Protein AF-X1MI97-F1 (afdb_monomer)

pLDDT: mean 80.71, std 14.27, range [40.75, 97.0]

Solvent-accessible surface area (backbone atoms only — not comparable to full-atom values): 11484 Å² total; per-residue (Å²): 110,74,68,58,52,53,52,52,51,53,59,54,56,63,73,68,67,77,79,70,77,91,66,86,65,95,51,68,73,80,70,59,83,71,57,73,69,33,51,75,58,72,65,66,34,47,51,60,33,79,54,48,67,14,65,81,57,16,22,9,19,45,26,67,40,86,57,70,36,76,48,75,48,76,49,75,48,94,73,62,27,34,40,36,38,40,26,37,30,43,49,39,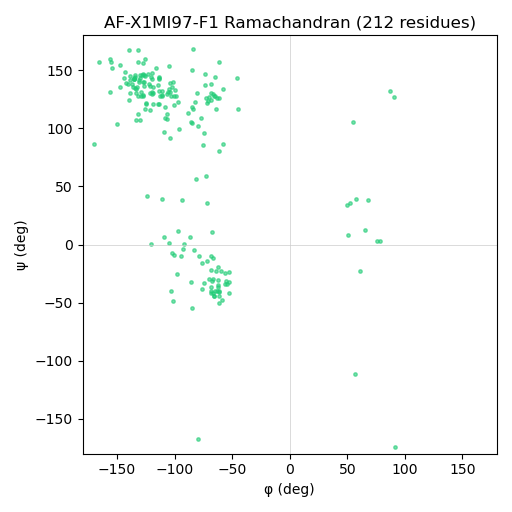78,49,67,40,98,82,62,29,49,39,15,15,42,33,43,35,38,37,41,40,35,53,30,75,40,71,50,81,72,78,65,104,78,55,80,65,49,77,38,48,44,31,42,36,39,35,42,35,45,29,40,15,34,39,71,48,78,47,67,59,96,87,38,69,23,46,35,22,31,16,34,30,45,32,45,36,40,39,30,38,61,78,61,41,41,36,42,34,38,27,36,31,44,16,35,30,36,41,38,92,93,48,55,49,41,49,63,51,70,72,48,70,77,48,76,50,71,52,75,73,79,131

Organism: NCBI:txid412755

Mean predicted aligned error: 10.37 Å

Structure (mmCIF, N/CA/C/O backbone):
data_AF-X1MI97-F1
#
_entry.id   AF-X1MI97-F1
#
loop_
_atom_site.group_PDB
_atom_site.id
_atom_site.type_symbol
_atom_site.label_atom_id
_atom_site.label_alt_id
_atom_site.label_comp_id
_atom_site.label_asym_id
_atom_site.label_entity_id
_atom_site.label_seq_id
_atom_site.pdbx_PDB_ins_code
_atom_site.Cartn_x
_atom_site.Cartn_y
_atom_site.Cartn_z
_atom_site.occupancy
_atom_site.B_iso_or_equiv
_atom_site.auth_seq_id
_atom_site.auth_comp_id
_atom_site.auth_asym_id
_atom_site.auth_atom_id
_atom_site.pdbx_PDB_model_num
ATOM 1 N N . MET A 1 1 ? -31.437 -23.216 8.146 1.00 51.06 1 MET A N 1
ATOM 2 C CA . MET A 1 1 ? -31.575 -21.792 7.753 1.00 51.06 1 MET A CA 1
ATOM 3 C C . MET A 1 1 ? -30.236 -21.081 7.526 1.00 51.06 1 MET A C 1
ATOM 5 O O . MET A 1 1 ? -30.054 -20.552 6.441 1.00 51.06 1 MET A O 1
ATOM 9 N N . ARG A 1 2 ? -29.255 -21.137 8.446 1.00 53.44 2 ARG A N 1
ATOM 10 C CA . ARG A 1 2 ? -27.916 -20.522 8.248 1.00 53.44 2 ARG A CA 1
ATOM 11 C C . ARG A 1 2 ? -27.190 -20.922 6.947 1.00 53.44 2 ARG A C 1
ATOM 13 O O . ARG A 1 2 ? -26.632 -20.060 6.288 1.00 53.44 2 ARG A O 1
ATOM 20 N N . ARG A 1 3 ? -27.238 -22.203 6.550 1.00 57.12 3 ARG A N 1
ATOM 21 C CA . ARG A 1 3 ? -26.567 -22.696 5.326 1.00 57.12 3 ARG A CA 1
ATOM 22 C C . ARG A 1 3 ? -27.200 -22.171 4.031 1.00 57.12 3 ARG A C 1
ATOM 24 O O . ARG A 1 3 ? -26.478 -21.835 3.107 1.00 57.12 3 ARG A O 1
ATOM 31 N N . ILE A 1 4 ? -28.527 -22.036 3.997 1.00 73.38 4 ILE A N 1
ATOM 32 C CA . ILE A 1 4 ? -29.257 -21.506 2.832 1.00 73.38 4 ILE A CA 1
ATOM 33 C C . ILE A 1 4 ? -28.949 -20.016 2.656 1.00 73.38 4 ILE A C 1
ATOM 35 O O . ILE A 1 4 ? -28.698 -19.576 1.543 1.00 73.38 4 ILE A O 1
ATOM 39 N N . PHE A 1 5 ? -28.865 -19.259 3.755 1.00 73.06 5 PHE A N 1
ATOM 40 C CA . PHE A 1 5 ? -28.504 -17.840 3.706 1.00 73.06 5 PHE A CA 1
ATOM 41 C C . PHE A 1 5 ? -27.078 -17.619 3.171 1.00 73.06 5 PHE A C 1
ATOM 43 O O . PHE A 1 5 ? -26.869 -16.727 2.359 1.00 73.06 5 PHE A O 1
ATOM 50 N N . CYS A 1 6 ? -26.111 -18.466 3.550 1.00 69.50 6 CYS A N 1
ATOM 51 C CA . CYS A 1 6 ? -24.751 -18.420 2.996 1.00 69.50 6 CYS A CA 1
ATOM 52 C C . CYS A 1 6 ? -24.710 -18.754 1.496 1.00 69.50 6 CYS A C 1
ATOM 54 O O . CYS A 1 6 ? -23.988 -18.096 0.757 1.00 69.50 6 CYS A O 1
ATOM 56 N N . VAL A 1 7 ? -25.493 -19.740 1.042 1.00 74.00 7 VAL A N 1
ATOM 57 C CA . VAL A 1 7 ? -25.559 -20.124 -0.380 1.00 74.00 7 VAL A CA 1
ATOM 58 C C . VAL A 1 7 ? -26.224 -19.030 -1.216 1.00 74.00 7 VAL A C 1
ATOM 60 O O . VAL A 1 7 ? -25.723 -18.687 -2.280 1.00 74.00 7 VAL A O 1
ATOM 63 N N . VAL A 1 8 ? -27.304 -18.425 -0.718 1.00 76.44 8 VAL A N 1
ATOM 64 C CA . VAL A 1 8 ? -27.970 -17.302 -1.395 1.00 76.44 8 VAL A CA 1
ATOM 65 C C . VAL A 1 8 ? -27.065 -16.066 -1.424 1.00 76.44 8 VAL A C 1
ATOM 67 O O . VAL A 1 8 ? -26.953 -15.430 -2.466 1.00 76.44 8 VAL A O 1
ATOM 70 N N . PHE A 1 9 ? -26.356 -15.760 -0.333 1.00 76.69 9 PHE A N 1
ATOM 71 C CA . PHE A 1 9 ? -25.386 -14.660 -0.293 1.00 76.69 9 PHE A CA 1
ATOM 72 C C . PHE A 1 9 ? -24.240 -14.866 -1.297 1.00 76.69 9 PHE A C 1
ATOM 74 O O . PHE A 1 9 ? -23.929 -13.952 -2.055 1.00 76.69 9 PHE A O 1
ATOM 81 N N . LEU A 1 10 ? -23.686 -16.082 -1.373 1.00 75.88 10 LEU A N 1
ATOM 82 C CA . LEU A 1 10 ? -22.652 -16.450 -2.346 1.00 75.88 10 LEU A CA 1
ATOM 83 C C . LEU A 1 10 ? -23.149 -16.317 -3.799 1.00 75.88 10 LEU A C 1
ATOM 85 O O . LEU A 1 10 ? -22.430 -15.819 -4.660 1.00 75.88 10 LEU A O 1
ATOM 89 N N . LEU A 1 11 ? -24.391 -16.722 -4.081 1.00 70.25 11 LEU A N 1
ATOM 90 C CA . LEU A 1 11 ? -24.981 -16.623 -5.423 1.00 70.25 11 LEU A CA 1
ATOM 91 C C . LEU A 1 11 ? -25.278 -15.173 -5.840 1.00 70.25 11 LEU A C 1
ATOM 93 O O . LEU A 1 11 ? -25.206 -14.851 -7.027 1.00 70.25 11 LEU A O 1
ATOM 97 N N . VAL A 1 12 ? -25.574 -14.289 -4.884 1.00 73.62 12 VAL A N 1
ATOM 98 C CA . VAL A 1 12 ? -25.790 -12.856 -5.140 1.00 73.62 12 VAL A CA 1
ATOM 99 C C . VAL A 1 12 ? -24.463 -12.124 -5.379 1.00 73.62 12 VAL A C 1
ATOM 101 O O . VAL A 1 12 ? -24.398 -11.291 -6.281 1.00 73.62 12 VAL A O 1
ATOM 104 N N . THR A 1 13 ? -23.380 -12.458 -4.665 1.00 64.62 13 THR A N 1
ATOM 105 C CA . THR A 1 13 ? -22.067 -11.817 -4.887 1.00 64.62 13 THR A CA 1
ATOM 106 C C . THR A 1 13 ? -21.459 -12.163 -6.247 1.00 64.62 13 THR A C 1
ATOM 108 O O . THR A 1 13 ? -20.816 -11.311 -6.854 1.00 64.62 13 THR A O 1
ATOM 111 N N . VAL A 1 14 ? -21.720 -13.363 -6.782 1.00 60.66 14 VAL A N 1
ATOM 112 C CA . VAL A 1 14 ? -21.268 -13.760 -8.132 1.00 60.66 14 VAL A CA 1
ATOM 113 C C . VAL A 1 14 ? -21.884 -12.874 -9.229 1.00 60.66 14 VAL A C 1
ATOM 115 O O . VAL A 1 14 ? -21.234 -12.604 -10.235 1.00 60.66 14 VAL A O 1
ATOM 118 N N . ARG A 1 15 ? -23.104 -12.350 -9.033 1.00 52.62 15 ARG A N 1
ATOM 119 C CA . ARG A 1 15 ? -23.788 -11.466 -10.002 1.00 52.62 15 ARG A CA 1
ATOM 120 C C . ARG A 1 15 ? -23.253 -10.029 -10.023 1.00 52.62 15 ARG A C 1
ATOM 122 O O . ARG A 1 15 ? -23.534 -9.308 -10.974 1.00 52.62 15 ARG A O 1
ATOM 129 N N . LEU A 1 16 ? -22.501 -9.612 -9.002 1.00 52.38 16 LEU A N 1
ATOM 130 C CA . LEU A 1 16 ? -21.909 -8.270 -8.907 1.00 52.38 16 LEU A CA 1
ATOM 131 C C . LEU A 1 16 ? -20.488 -8.196 -9.484 1.00 52.38 16 LEU A C 1
ATOM 133 O O . LEU A 1 16 ? -19.884 -7.126 -9.480 1.00 52.38 16 LEU A O 1
ATOM 137 N N . CYS A 1 17 ? -19.956 -9.304 -10.006 1.00 49.75 17 CYS A N 1
ATOM 138 C CA . CYS A 1 17 ? -18.664 -9.320 -10.677 1.00 49.75 17 CYS A CA 1
ATOM 139 C C . CYS A 1 17 ? -18.800 -8.686 -12.073 1.00 49.75 17 CYS A C 1
ATOM 141 O O . CYS A 1 17 ? -19.060 -9.359 -13.068 1.00 49.75 17 CYS A O 1
ATOM 143 N N . TRP A 1 18 ? -18.693 -7.360 -12.139 1.00 47.88 18 TRP A N 1
ATOM 144 C CA . TRP A 1 18 ? -18.583 -6.631 -13.399 1.00 47.88 18 TRP A CA 1
ATOM 145 C C . TRP A 1 18 ? -17.142 -6.725 -13.901 1.00 47.88 18 TRP A C 1
ATOM 147 O O . TRP A 1 18 ? -16.260 -6.014 -13.425 1.00 47.88 18 TRP A O 1
ATOM 157 N N . ALA A 1 19 ? -16.903 -7.593 -14.881 1.00 47.31 19 ALA A N 1
ATOM 158 C CA . ALA A 1 19 ? -15.705 -7.508 -15.702 1.00 47.31 19 ALA A CA 1
ATOM 159 C C . ALA A 1 19 ? -15.914 -6.375 -16.717 1.00 47.31 19 ALA A C 1
ATOM 161 O O . ALA A 1 19 ? -16.750 -6.481 -17.615 1.00 47.31 19 ALA A O 1
ATOM 162 N N . GLY A 1 20 ? -15.203 -5.259 -16.550 1.00 53.38 20 GLY A N 1
ATOM 163 C CA . GLY A 1 20 ? -15.155 -4.224 -17.582 1.00 53.38 20 GLY A CA 1
ATOM 164 C C . GLY A 1 20 ? -14.559 -4.778 -18.881 1.00 53.38 20 GLY A C 1
ATOM 165 O O . GLY A 1 20 ? -13.814 -5.758 -18.860 1.00 53.38 20 GLY A O 1
ATOM 166 N N . SER A 1 21 ? -14.870 -4.135 -20.013 1.00 51.81 21 SER A N 1
ATOM 167 C CA . SER A 1 21 ? -14.167 -4.367 -21.286 1.00 51.81 21 SER A CA 1
ATOM 168 C C . SER A 1 21 ? -12.654 -4.375 -21.042 1.00 51.81 21 SER A C 1
ATOM 170 O O . SER A 1 21 ? -12.188 -3.586 -20.216 1.00 51.81 21 SER A O 1
ATOM 172 N N . ILE A 1 22 ? -11.905 -5.232 -21.751 1.00 46.53 22 ILE A N 1
ATOM 173 C CA . ILE A 1 22 ? -10.436 -5.292 -21.714 1.00 46.53 22 ILE A CA 1
ATOM 174 C C . ILE A 1 22 ? -9.901 -3.913 -22.110 1.00 46.53 22 ILE A C 1
ATOM 176 O O . ILE A 1 22 ? -9.649 -3.617 -23.272 1.00 46.53 22 ILE A O 1
ATOM 180 N N . GLY A 1 23 ? -9.773 -3.027 -21.129 1.00 47.56 23 GLY A N 1
ATOM 181 C CA . GLY A 1 23 ? -9.034 -1.799 -21.291 1.00 47.56 23 GLY A CA 1
ATOM 182 C C . GLY A 1 23 ? -7.583 -2.200 -21.477 1.00 47.56 23 GLY A C 1
ATOM 183 O O . GLY A 1 23 ? -7.043 -2.980 -20.682 1.00 47.56 23 GLY A O 1
ATOM 184 N N . THR A 1 24 ? -6.947 -1.665 -22.513 1.00 49.22 24 THR A N 1
ATOM 185 C CA . THR A 1 24 ? -5.491 -1.598 -22.613 1.00 49.22 24 THR A CA 1
ATOM 186 C C . THR A 1 24 ? -4.997 -0.745 -21.443 1.00 49.22 24 THR A C 1
ATOM 188 O O . THR A 1 24 ? -4.808 0.466 -21.570 1.00 49.22 24 THR A O 1
ATOM 191 N N . SER A 1 25 ? -4.897 -1.334 -20.246 1.00 55.50 25 SER A N 1
ATOM 192 C CA . SER A 1 25 ? -4.365 -0.637 -19.080 1.00 55.50 25 SER A CA 1
ATOM 193 C C . SER A 1 25 ? -2.916 -0.314 -19.395 1.00 55.50 25 SER A C 1
ATOM 195 O O . SER A 1 25 ? -2.124 -1.229 -19.605 1.00 55.50 25 SER A O 1
ATOM 197 N N . GLY A 1 26 ? -2.586 0.974 -19.467 1.00 56.56 26 GLY A N 1
ATOM 198 C CA . GLY A 1 26 ? -1.273 1.469 -19.885 1.00 56.56 26 GLY A CA 1
ATOM 199 C C . GLY A 1 26 ? -0.144 1.239 -18.876 1.00 56.56 26 GLY A C 1
ATOM 200 O O . GLY A 1 26 ? 0.688 2.123 -18.736 1.00 56.56 26 GLY A O 1
ATOM 201 N N . GLY A 1 27 ? -0.157 0.115 -18.160 1.00 68.25 27 GLY A N 1
ATOM 202 C CA . GLY A 1 27 ? 0.841 -0.278 -17.168 1.00 68.25 27 GLY A CA 1
ATOM 203 C C . GLY A 1 27 ? 0.619 -1.730 -16.731 1.00 68.25 27 GLY A C 1
ATOM 204 O O . GLY A 1 27 ? -0.108 -1.949 -15.757 1.00 68.25 27 GLY A O 1
ATOM 205 N N . PRO A 1 28 ? 1.184 -2.721 -17.447 1.00 72.44 28 PRO A N 1
ATOM 206 C CA . PRO A 1 28 ? 1.122 -4.139 -17.081 1.00 72.44 28 PRO A CA 1
ATOM 207 C C . PRO A 1 28 ? 1.638 -4.406 -15.663 1.00 72.44 28 PRO A C 1
ATOM 209 O O . PRO A 1 28 ? 1.044 -5.212 -14.948 1.00 72.44 28 PRO A O 1
ATOM 212 N N . ILE A 1 29 ? 2.645 -3.647 -15.210 1.00 78.69 29 ILE A N 1
ATOM 213 C CA . ILE A 1 29 ? 3.181 -3.699 -13.842 1.00 78.69 29 ILE A CA 1
ATOM 214 C C . ILE A 1 29 ? 2.109 -3.553 -12.750 1.00 78.69 29 ILE A C 1
ATOM 216 O O . ILE A 1 29 ? 2.217 -4.172 -11.696 1.00 78.69 29 ILE A O 1
ATOM 220 N N . LEU A 1 30 ? 1.033 -2.793 -12.990 1.00 77.38 30 LEU A N 1
ATOM 221 C CA . LEU A 1 30 ? -0.044 -2.602 -12.008 1.00 77.38 30 LEU A CA 1
ATOM 222 C C . LEU A 1 30 ? -0.921 -3.842 -11.810 1.00 77.38 30 LEU A C 1
ATOM 224 O O . LEU A 1 30 ? -1.718 -3.874 -10.873 1.00 77.38 30 LEU A O 1
ATOM 228 N N . ARG A 1 31 ? -0.819 -4.827 -12.708 1.00 79.31 31 ARG A N 1
ATOM 229 C CA . ARG A 1 31 ? -1.503 -6.119 -12.595 1.00 79.31 31 ARG A CA 1
ATOM 230 C C . ARG A 1 31 ? -0.630 -7.181 -11.940 1.00 79.31 31 ARG A C 1
ATOM 232 O O . ARG A 1 31 ? -1.142 -8.252 -11.642 1.00 79.31 31 ARG A O 1
ATOM 239 N N . GLN A 1 32 ? 0.659 -6.909 -11.735 1.00 82.88 32 GLN A N 1
ATOM 240 C CA . GLN A 1 32 ? 1.546 -7.870 -11.104 1.00 82.88 32 GLN A CA 1
ATOM 241 C C . GLN A 1 32 ? 1.199 -7.973 -9.613 1.00 82.88 32 GLN A C 1
ATOM 243 O O . GLN A 1 32 ? 1.241 -6.959 -8.909 1.00 82.88 32 GLN A O 1
ATOM 248 N N . PRO A 1 33 ? 0.852 -9.166 -9.105 1.00 82.56 33 PRO A N 1
ATOM 249 C CA . PRO A 1 33 ? 0.441 -9.299 -7.722 1.00 82.56 33 PRO A CA 1
ATOM 250 C C . PRO A 1 33 ? 1.634 -9.179 -6.774 1.00 82.56 33 PRO A C 1
ATOM 252 O O . PRO A 1 33 ? 2.762 -9.587 -7.072 1.00 82.56 33 PRO A O 1
ATOM 255 N N . ILE A 1 34 ? 1.366 -8.611 -5.598 1.00 86.94 34 ILE A N 1
ATOM 256 C CA . ILE A 1 34 ? 2.389 -8.260 -4.614 1.00 86.94 34 ILE A CA 1
ATOM 257 C C . ILE A 1 34 ? 2.156 -9.006 -3.308 1.00 86.94 34 ILE A C 1
ATOM 259 O O . ILE A 1 34 ? 1.070 -8.944 -2.732 1.00 86.94 34 ILE A O 1
ATOM 263 N N . GLY A 1 35 ? 3.222 -9.638 -2.820 1.00 85.88 35 GLY A N 1
ATOM 264 C CA . GLY A 1 35 ? 3.257 -10.357 -1.556 1.00 85.88 35 GLY A CA 1
ATOM 265 C C . GLY A 1 35 ? 2.895 -11.833 -1.714 1.00 85.88 35 GLY A C 1
ATOM 266 O O . GLY A 1 35 ? 1.853 -12.197 -2.257 1.00 85.88 35 GLY A O 1
ATOM 267 N N . ALA A 1 36 ? 3.771 -12.712 -1.220 1.00 85.75 36 ALA A N 1
ATOM 268 C CA . ALA A 1 36 ? 3.605 -14.159 -1.359 1.00 85.75 36 ALA A CA 1
ATOM 269 C C . ALA A 1 36 ? 2.329 -14.676 -0.670 1.00 85.75 36 ALA A C 1
ATOM 271 O O . ALA A 1 36 ? 1.653 -15.557 -1.199 1.00 85.75 36 ALA A O 1
ATOM 272 N N . ARG A 1 37 ? 1.965 -14.100 0.486 1.00 88.69 37 ARG A N 1
ATOM 273 C CA . ARG A 1 37 ? 0.742 -14.460 1.221 1.00 88.69 37 ARG A CA 1
ATOM 274 C C . ARG A 1 37 ? -0.505 -14.088 0.420 1.00 88.69 37 ARG A C 1
ATOM 276 O O . ARG A 1 37 ? -1.429 -14.882 0.309 1.00 88.69 37 ARG A O 1
ATOM 283 N N . GLN A 1 38 ? -0.507 -12.896 -0.157 1.00 89.19 38 GLN A N 1
ATOM 284 C CA . GLN A 1 38 ? -1.602 -12.345 -0.945 1.00 89.19 38 GLN A CA 1
ATOM 285 C C . GLN A 1 38 ? -1.802 -13.143 -2.231 1.00 89.19 38 GLN A C 1
ATOM 287 O O . GLN A 1 38 ? -2.927 -13.536 -2.535 1.00 89.19 38 GLN A O 1
ATOM 292 N N . ILE A 1 39 ? -0.706 -13.470 -2.919 1.00 87.88 39 ILE A N 1
ATOM 293 C CA . ILE A 1 39 ? -0.708 -14.363 -4.082 1.00 87.88 39 ILE A CA 1
ATOM 294 C C . ILE A 1 39 ? -1.264 -15.744 -3.697 1.00 87.88 39 ILE A C 1
ATOM 296 O O . ILE A 1 39 ? -2.166 -16.250 -4.359 1.00 87.88 39 ILE A O 1
ATOM 300 N N . GLY A 1 40 ? -0.802 -16.334 -2.587 1.00 87.00 40 GLY A N 1
ATOM 301 C CA . GLY A 1 40 ? -1.283 -17.635 -2.101 1.00 87.00 40 GLY A CA 1
ATOM 302 C C . GLY A 1 40 ? -2.763 -17.656 -1.696 1.00 87.00 40 GLY A C 1
ATOM 303 O O . GLY A 1 40 ? -3.393 -18.710 -1.714 1.00 87.00 40 GLY A O 1
ATOM 304 N N . MET A 1 41 ? -3.339 -16.496 -1.375 1.00 88.19 41 MET A N 1
ATOM 305 C CA . MET A 1 41 ? -4.768 -16.320 -1.098 1.00 88.19 41 MET A CA 1
ATOM 306 C C . MET A 1 41 ? -5.606 -16.066 -2.362 1.00 88.19 41 MET A C 1
ATOM 308 O O . MET A 1 41 ? -6.795 -15.767 -2.251 1.00 88.19 41 MET A O 1
ATOM 312 N N . GLY A 1 42 ? -5.008 -16.153 -3.554 1.00 86.25 42 GLY A N 1
ATOM 313 C CA . GLY A 1 42 ? -5.680 -15.829 -4.811 1.00 86.25 42 GLY A CA 1
ATOM 314 C C . GLY A 1 42 ? -5.999 -14.340 -4.928 1.00 86.25 42 GLY A C 1
ATOM 315 O O . GLY A 1 42 ? -7.086 -13.987 -5.374 1.00 86.25 42 GLY A O 1
ATOM 316 N N . GLU A 1 43 ? -5.091 -13.477 -4.455 1.00 84.69 43 GLU A N 1
ATOM 317 C CA . GLU A 1 43 ? -5.192 -12.010 -4.545 1.00 84.69 43 GLU A CA 1
ATOM 318 C C . GLU A 1 43 ? -6.361 -11.404 -3.734 1.00 84.69 43 GLU A C 1
ATOM 320 O O . GLU A 1 43 ? -6.675 -10.216 -3.819 1.00 84.69 43 GLU A O 1
ATOM 325 N N . ALA A 1 44 ? -6.984 -12.200 -2.860 1.00 83.75 44 ALA A N 1
ATOM 326 C CA . ALA A 1 44 ? -8.122 -11.811 -2.030 1.00 83.75 44 ALA A CA 1
ATOM 327 C C . ALA A 1 44 ? -7.711 -11.043 -0.752 1.00 83.75 44 ALA A C 1
ATOM 329 O O . ALA A 1 44 ? -8.054 -11.440 0.363 1.00 83.75 44 ALA A O 1
ATOM 330 N N . PHE A 1 45 ? -6.977 -9.932 -0.891 1.00 87.50 45 PHE A N 1
ATOM 331 C CA . PHE A 1 45 ? -6.438 -9.177 0.256 1.00 87.50 45 PHE A CA 1
ATOM 332 C C . PHE A 1 45 ? -7.211 -7.896 0.614 1.00 87.50 45 PHE A C 1
ATOM 334 O O . PHE A 1 45 ? -6.987 -7.308 1.668 1.00 87.50 45 PHE A O 1
ATOM 341 N N . VAL A 1 46 ? -8.195 -7.487 -0.198 1.00 87.06 46 VAL A N 1
ATOM 342 C CA . VAL A 1 46 ? -8.978 -6.249 0.020 1.00 87.06 46 VAL A CA 1
ATOM 343 C C . VAL A 1 46 ? -9.661 -6.210 1.397 1.00 87.06 46 VAL A C 1
ATOM 345 O O . VAL A 1 46 ? -9.783 -5.143 2.001 1.00 87.06 46 VAL A O 1
ATOM 348 N N . ALA A 1 47 ? -10.092 -7.370 1.903 1.00 84.56 47 ALA A N 1
ATOM 349 C CA . ALA A 1 47 ? -10.761 -7.518 3.196 1.00 84.56 47 ALA A CA 1
ATOM 350 C C . ALA A 1 47 ? -9.862 -8.115 4.298 1.00 84.56 47 ALA A C 1
ATOM 352 O O . ALA A 1 47 ? -10.334 -8.306 5.416 1.00 84.56 47 ALA A O 1
ATOM 353 N N . VAL A 1 48 ? -8.593 -8.422 4.019 1.00 83.44 48 VAL A N 1
ATOM 354 C CA . VAL A 1 48 ? -7.654 -9.036 4.983 1.00 83.44 48 VAL A CA 1
ATOM 355 C C . VAL A 1 48 ? -6.406 -8.160 5.119 1.00 83.44 48 VAL A C 1
ATOM 357 O O . VAL A 1 48 ? -5.289 -8.644 5.154 1.00 83.44 48 VAL A O 1
ATOM 360 N N . ALA A 1 49 ? -6.636 -6.850 5.165 1.00 83.06 49 ALA A N 1
ATOM 361 C CA . ALA A 1 49 ? -5.664 -5.765 5.168 1.00 83.06 49 ALA A CA 1
ATOM 362 C C . ALA A 1 49 ? -4.891 -5.633 6.503 1.00 83.06 49 ALA A C 1
ATOM 364 O O . ALA A 1 49 ? -4.986 -4.615 7.185 1.00 83.06 49 ALA A O 1
ATOM 365 N N . ASP A 1 50 ? -4.185 -6.692 6.906 1.00 88.62 50 ASP A N 1
ATOM 366 C CA . ASP A 1 50 ? -3.550 -6.866 8.222 1.00 88.62 50 ASP A CA 1
ATOM 367 C C . ASP A 1 50 ? -2.012 -6.802 8.207 1.00 88.62 50 ASP A C 1
ATOM 369 O O . ASP A 1 50 ? -1.401 -7.045 9.244 1.00 88.62 50 ASP A O 1
ATOM 373 N N . ASP A 1 51 ? -1.397 -6.463 7.069 1.00 92.81 51 ASP A N 1
ATOM 374 C CA . ASP A 1 51 ? 0.044 -6.223 6.944 1.00 92.81 51 ASP A CA 1
ATOM 375 C C . ASP A 1 51 ? 0.352 -5.015 6.038 1.00 92.81 51 ASP A C 1
ATOM 377 O O . ASP A 1 51 ? -0.510 -4.508 5.312 1.00 92.81 51 ASP A O 1
ATOM 381 N N . VAL A 1 52 ? 1.603 -4.547 6.059 1.00 94.12 52 VAL A N 1
ATOM 382 C CA . VAL A 1 52 ? 2.076 -3.400 5.259 1.00 94.12 52 VAL A CA 1
ATOM 383 C C . VAL A 1 52 ? 1.857 -3.521 3.742 1.00 94.12 52 VAL A C 1
ATOM 385 O O . VAL A 1 52 ? 1.717 -2.496 3.068 1.00 94.12 52 VAL A O 1
ATOM 388 N N . ASN A 1 53 ? 1.743 -4.731 3.176 1.00 93.62 53 ASN A N 1
ATOM 389 C CA . ASN A 1 53 ? 1.446 -4.891 1.746 1.00 93.62 53 ASN A CA 1
ATOM 390 C C . ASN A 1 53 ? 0.040 -4.392 1.398 1.00 93.62 53 ASN A C 1
ATOM 392 O O . ASN A 1 53 ? -0.263 -4.181 0.223 1.00 93.62 53 ASN A O 1
ATOM 396 N N . THR A 1 54 ? -0.803 -4.113 2.397 1.00 93.19 54 THR A N 1
ATOM 397 C CA . THR A 1 54 ? -2.084 -3.430 2.214 1.00 93.19 54 THR A CA 1
ATOM 398 C C . THR A 1 54 ? -1.962 -2.112 1.453 1.00 93.19 54 THR A C 1
ATOM 400 O O . THR A 1 54 ? -2.924 -1.724 0.797 1.00 93.19 54 THR A O 1
ATOM 403 N N . ILE A 1 55 ? -0.795 -1.454 1.444 1.00 94.25 55 ILE A N 1
ATOM 404 C CA . ILE A 1 55 ? -0.569 -0.267 0.609 1.00 94.25 55 ILE A CA 1
ATOM 405 C C . ILE A 1 55 ? -0.851 -0.530 -0.879 1.00 94.25 55 ILE A C 1
ATOM 407 O O . ILE A 1 55 ? -1.316 0.364 -1.574 1.00 94.25 55 ILE A O 1
ATOM 411 N N . TYR A 1 56 ? -0.633 -1.752 -1.372 1.00 91.62 56 TYR A N 1
ATOM 412 C CA . TYR A 1 56 ? -0.891 -2.127 -2.765 1.00 91.62 56 TYR A CA 1
ATOM 413 C C . TYR A 1 56 ? -2.339 -2.552 -3.012 1.00 91.62 56 TYR A C 1
ATOM 415 O O . TYR A 1 56 ? -2.876 -2.329 -4.095 1.00 91.62 56 TYR A O 1
ATOM 423 N N . TRP A 1 57 ? -2.965 -3.163 -2.005 1.00 91.50 57 TRP A N 1
ATOM 424 C CA . TRP A 1 57 ? -4.256 -3.836 -2.128 1.00 91.50 57 TRP A CA 1
ATOM 425 C C . TRP A 1 57 ? -5.427 -2.999 -1.600 1.00 91.50 57 TRP A C 1
ATOM 427 O O . TRP A 1 57 ? -6.445 -2.855 -2.271 1.00 91.50 57 TRP A O 1
ATOM 437 N N . ASN A 1 58 ? -5.318 -2.436 -0.401 1.00 94.25 58 ASN A N 1
ATOM 438 C CA . ASN A 1 58 ? -6.331 -1.566 0.186 1.00 94.25 58 ASN A CA 1
ATOM 439 C C . ASN A 1 58 ? -5.666 -0.537 1.119 1.00 94.25 58 ASN A C 1
ATOM 441 O O . ASN A 1 58 ? -5.329 -0.879 2.257 1.00 94.25 58 ASN A O 1
ATOM 445 N N . PRO A 1 59 ? -5.510 0.735 0.708 1.00 94.44 59 PRO A N 1
ATOM 446 C CA . PRO A 1 59 ? -4.837 1.731 1.540 1.00 94.44 59 PRO A CA 1
ATOM 447 C C . PRO A 1 59 ? -5.501 1.955 2.900 1.00 94.44 59 PRO A C 1
ATOM 449 O O . PRO A 1 59 ? -4.822 2.365 3.835 1.00 94.44 59 PRO A O 1
ATOM 452 N N . ALA A 1 60 ? -6.796 1.648 3.057 1.00 94.12 60 ALA A N 1
ATOM 453 C CA . ALA A 1 60 ? -7.485 1.768 4.343 1.00 94.12 60 ALA A CA 1
ATOM 454 C C . ALA A 1 60 ? -6.917 0.853 5.441 1.00 94.12 60 ALA A C 1
ATOM 456 O O . ALA A 1 60 ? -7.136 1.111 6.622 1.00 94.12 60 ALA A O 1
ATOM 457 N N . GLY A 1 61 ? -6.183 -0.197 5.064 1.00 92.75 61 GLY A N 1
ATOM 458 C CA . GLY A 1 61 ? -5.501 -1.078 6.007 1.00 92.75 61 GLY A CA 1
ATOM 459 C C . GLY A 1 61 ? -4.333 -0.436 6.746 1.00 92.75 61 GLY A C 1
ATOM 460 O O . GLY A 1 61 ? -3.978 -0.901 7.821 1.00 92.75 61 GLY A O 1
ATOM 461 N N . LEU A 1 62 ? -3.732 0.643 6.232 1.00 94.12 62 LEU A N 1
ATOM 462 C CA . LEU A 1 62 ? -2.520 1.206 6.844 1.00 94.12 62 LEU A CA 1
ATOM 463 C C . LEU A 1 62 ? -2.769 1.674 8.288 1.00 94.12 62 LEU A C 1
ATOM 465 O O . LEU A 1 62 ? -1.955 1.425 9.171 1.00 94.12 62 LEU A O 1
ATOM 469 N N . SER A 1 63 ? -3.926 2.292 8.554 1.00 93.38 63 SER A N 1
ATOM 470 C CA . SER A 1 63 ? -4.317 2.724 9.909 1.00 93.38 63 SER A CA 1
ATOM 471 C C . SER A 1 63 ? -4.845 1.586 10.796 1.00 93.38 63 SER A C 1
ATOM 473 O O . SER A 1 63 ? -5.014 1.763 12.011 1.00 93.38 63 SER A O 1
ATOM 475 N N . PHE A 1 64 ? -5.082 0.404 10.216 1.00 92.56 64 PHE A N 1
ATOM 476 C CA . PHE A 1 64 ? -5.394 -0.804 10.971 1.00 92.56 64 PHE A CA 1
ATOM 477 C C . PHE A 1 64 ? -4.144 -1.370 11.663 1.00 92.56 64 PHE A C 1
ATOM 479 O O . PHE A 1 64 ? -4.252 -1.854 12.794 1.00 92.56 64 PHE A O 1
ATOM 486 N N . LEU A 1 65 ? -2.969 -1.211 11.048 1.00 92.81 65 LEU A N 1
ATOM 487 C CA . LEU A 1 65 ? -1.675 -1.597 11.611 1.00 92.81 65 LEU A CA 1
ATOM 488 C C . LEU A 1 65 ? -1.316 -0.711 12.810 1.00 92.81 65 LEU A C 1
ATOM 490 O O . LEU A 1 65 ? -1.393 0.516 12.752 1.00 92.81 65 LEU A O 1
ATOM 494 N N . VAL A 1 66 ? -0.923 -1.340 13.919 1.00 91.19 66 VAL A N 1
ATOM 495 C CA . VAL A 1 66 ? -0.622 -0.649 15.189 1.00 91.19 66 VAL A CA 1
ATOM 496 C C . VAL A 1 66 ? 0.877 -0.456 15.440 1.00 91.19 66 VAL A C 1
ATOM 498 O O . VAL A 1 66 ? 1.277 0.260 16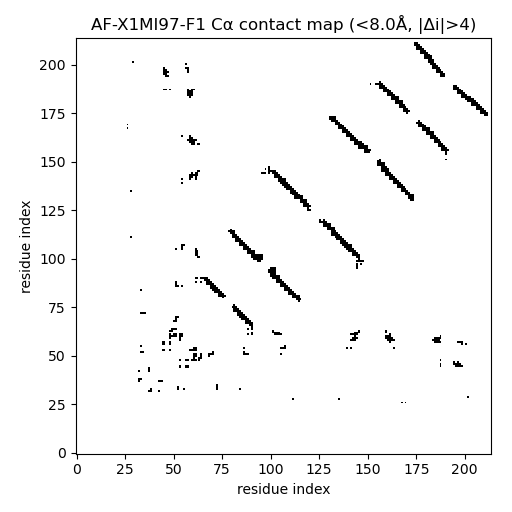.357 1.00 91.19 66 VAL A O 1
ATOM 501 N N . ALA A 1 67 ? 1.734 -1.063 14.631 1.00 93.19 67 ALA A N 1
ATOM 502 C CA . ALA A 1 67 ? 3.177 -0.903 14.732 1.00 93.19 67 ALA A CA 1
ATOM 503 C C . ALA A 1 67 ? 3.765 -0.508 13.371 1.00 93.19 67 ALA A C 1
ATOM 505 O O . ALA A 1 67 ? 3.145 -0.770 12.335 1.00 93.19 67 ALA A O 1
ATOM 506 N N . PRO A 1 68 ? 4.938 0.147 13.355 1.00 95.25 68 PRO A N 1
ATOM 507 C CA . PRO A 1 68 ? 5.703 0.292 12.131 1.00 95.25 68 PRO A CA 1
ATOM 508 C C . PRO A 1 68 ? 6.030 -1.080 11.544 1.00 95.25 68 PRO A C 1
ATOM 510 O O . PRO A 1 68 ? 6.488 -1.971 12.258 1.00 95.25 68 PRO A O 1
ATOM 513 N N . GLU A 1 69 ? 5.819 -1.231 10.244 1.00 96.31 69 GLU A N 1
ATOM 514 C CA . GLU A 1 69 ? 6.045 -2.485 9.528 1.00 96.31 69 GLU A CA 1
ATOM 515 C C . GLU A 1 69 ? 6.796 -2.219 8.228 1.00 96.31 69 GLU A C 1
ATOM 517 O O . GLU A 1 69 ? 6.569 -1.208 7.563 1.00 96.31 69 GLU A O 1
ATOM 522 N N . VAL A 1 70 ? 7.686 -3.139 7.861 1.00 96.12 70 VAL A N 1
ATOM 523 C CA . VAL A 1 70 ? 8.416 -3.139 6.589 1.00 96.12 70 VAL A CA 1
ATOM 524 C C . VAL A 1 70 ? 8.215 -4.496 5.930 1.00 96.12 70 VAL A C 1
ATOM 526 O O . VAL A 1 70 ? 8.274 -5.527 6.598 1.00 96.12 70 VAL A O 1
ATOM 529 N N . SER A 1 71 ? 8.022 -4.509 4.616 1.00 94.81 71 SER A N 1
ATOM 530 C CA . SER A 1 71 ? 8.026 -5.728 3.814 1.00 94.81 71 SER A CA 1
ATOM 531 C C . SER A 1 71 ? 8.832 -5.511 2.545 1.00 94.81 71 SER A C 1
ATOM 533 O O . SER A 1 71 ? 8.803 -4.436 1.949 1.00 94.81 71 SER A O 1
ATOM 535 N N . ALA A 1 72 ? 9.559 -6.541 2.133 1.00 94.38 72 ALA A N 1
ATOM 536 C CA . ALA A 1 72 ? 10.249 -6.573 0.861 1.00 94.38 72 ALA A CA 1
ATOM 537 C C . ALA A 1 72 ? 10.012 -7.929 0.200 1.00 94.38 72 ALA A C 1
ATOM 539 O O . ALA A 1 72 ? 9.975 -8.962 0.868 1.00 94.38 72 ALA A O 1
ATOM 540 N N . MET A 1 73 ? 9.866 -7.919 -1.117 1.00 92.75 73 MET A N 1
ATOM 541 C CA . MET A 1 73 ? 9.729 -9.115 -1.931 1.00 92.75 73 MET A CA 1
ATOM 542 C C . MET A 1 73 ? 10.624 -8.971 -3.152 1.00 92.75 73 MET A C 1
ATOM 544 O O . MET A 1 73 ? 10.741 -7.891 -3.725 1.00 92.75 73 MET A O 1
ATOM 548 N N . TYR A 1 74 ? 11.232 -10.073 -3.562 1.00 91.88 74 TYR A N 1
ATOM 549 C CA . TYR A 1 74 ? 11.960 -10.173 -4.814 1.00 91.88 74 TYR A CA 1
ATOM 550 C C . TYR A 1 74 ? 11.603 -11.497 -5.463 1.00 91.88 74 TYR A C 1
ATOM 552 O O . TYR A 1 74 ? 11.508 -12.520 -4.783 1.00 91.88 74 TYR A O 1
ATOM 560 N N . SER A 1 75 ? 11.399 -11.479 -6.770 1.00 88.56 75 SER A N 1
ATOM 561 C CA . SER A 1 75 ? 11.087 -12.674 -7.527 1.00 88.56 75 SER A CA 1
ATOM 562 C C . SER A 1 75 ? 11.674 -12.575 -8.928 1.00 88.56 75 SER A C 1
ATOM 564 O O . SER A 1 75 ? 11.622 -11.536 -9.592 1.00 88.56 75 SER A O 1
ATOM 566 N N . LYS A 1 76 ? 12.275 -13.684 -9.352 1.00 88.19 76 LYS A N 1
ATOM 567 C CA . LYS A 1 76 ? 12.861 -13.864 -10.673 1.00 88.19 76 LYS A CA 1
ATOM 568 C C . LYS A 1 76 ? 12.050 -14.926 -11.406 1.00 88.19 76 LYS A C 1
ATOM 570 O O . LYS A 1 76 ? 11.928 -16.053 -10.930 1.00 88.19 76 LYS A O 1
ATOM 575 N N . SER A 1 77 ? 11.495 -14.548 -12.548 1.00 82.88 77 SER A N 1
ATOM 576 C CA . SER A 1 77 ? 10.741 -15.439 -13.425 1.00 82.88 77 SER A CA 1
ATOM 577 C C . SER A 1 77 ? 11.672 -16.220 -14.352 1.00 82.88 77 SER A C 1
ATOM 579 O O . SER A 1 77 ? 12.858 -15.921 -14.474 1.00 82.88 77 SER A O 1
ATOM 581 N N . ILE A 1 78 ? 11.111 -17.227 -15.022 1.00 74.62 78 ILE A N 1
ATOM 582 C CA . ILE A 1 78 ? 11.841 -18.136 -15.920 1.00 74.62 78 ILE A CA 1
ATOM 583 C C . ILE A 1 78 ? 12.362 -17.405 -17.172 1.00 74.62 78 ILE A C 1
ATOM 585 O O . ILE A 1 78 ? 13.406 -17.767 -17.698 1.00 74.62 78 ILE A O 1
ATOM 589 N N . VAL A 1 79 ? 11.667 -16.357 -17.624 1.00 77.94 79 VAL A N 1
ATOM 590 C CA . VAL A 1 79 ? 11.994 -15.579 -18.837 1.00 77.94 79 VAL A CA 1
ATOM 591 C C . VAL A 1 79 ? 12.864 -14.358 -18.492 1.00 77.94 79 VAL A C 1
ATOM 593 O O . VAL A 1 79 ? 12.619 -13.262 -18.970 1.00 77.94 79 VAL A O 1
ATOM 596 N N . ASP A 1 80 ? 13.799 -14.514 -17.548 1.00 78.12 80 ASP A N 1
ATOM 597 C CA . ASP A 1 80 ? 14.680 -13.458 -17.003 1.00 78.12 80 ASP A CA 1
ATOM 598 C C . ASP A 1 80 ? 14.002 -12.156 -16.520 1.00 78.12 80 ASP A C 1
ATOM 600 O O . ASP A 1 80 ? 14.671 -11.218 -16.086 1.00 78.12 80 ASP A O 1
ATOM 604 N N . THR A 1 81 ? 12.671 -12.121 -16.461 1.00 83.62 81 THR A N 1
ATOM 605 C CA . THR A 1 81 ? 11.915 -11.026 -15.866 1.00 83.62 81 THR A CA 1
ATOM 606 C C . THR A 1 81 ? 12.130 -11.019 -14.360 1.00 83.62 81 THR A C 1
ATOM 608 O O . THR A 1 81 ? 11.864 -12.007 -13.667 1.00 83.62 81 THR A O 1
ATOM 611 N N . THR A 1 82 ? 12.579 -9.892 -13.827 1.00 89.69 82 THR A N 1
ATOM 612 C CA . THR A 1 82 ? 12.753 -9.702 -12.385 1.00 89.69 82 THR A CA 1
ATOM 613 C C . THR A 1 82 ? 11.781 -8.650 -11.896 1.00 89.69 82 THR A C 1
ATOM 615 O O . THR A 1 82 ? 11.588 -7.621 -12.537 1.00 89.69 82 THR A O 1
ATOM 618 N N . TYR A 1 83 ? 11.152 -8.903 -10.755 1.00 89.88 83 TYR A N 1
ATOM 619 C CA . TYR A 1 83 ? 10.290 -7.923 -10.117 1.00 89.88 83 TYR A CA 1
ATOM 620 C C . TYR A 1 83 ? 10.514 -7.921 -8.613 1.00 89.88 83 TYR A C 1
ATOM 622 O O . TYR A 1 83 ? 10.797 -8.952 -7.995 1.00 89.88 83 TYR A O 1
ATOM 630 N N . GLY A 1 84 ? 10.406 -6.744 -8.015 1.00 92.44 84 GLY A N 1
ATOM 631 C CA . GLY A 1 84 ? 10.581 -6.585 -6.587 1.00 92.44 84 GLY A CA 1
ATOM 632 C C . GLY A 1 84 ? 9.713 -5.478 -6.032 1.00 92.44 84 GLY A C 1
ATOM 633 O O . GLY A 1 84 ? 9.314 -4.547 -6.732 1.00 92.44 84 GLY A O 1
ATOM 634 N N . THR A 1 85 ? 9.402 -5.613 -4.752 1.00 94.69 85 THR A N 1
ATOM 635 C CA . THR A 1 85 ? 8.545 -4.688 -4.025 1.00 94.69 85 THR A CA 1
ATOM 636 C C . THR A 1 85 ? 9.165 -4.357 -2.688 1.00 94.69 85 THR A C 1
ATOM 638 O O . THR A 1 85 ? 9.754 -5.213 -2.034 1.00 94.69 85 THR A O 1
ATOM 641 N N . PHE A 1 86 ? 8.969 -3.127 -2.250 1.00 96.19 86 PHE A N 1
ATOM 642 C CA . PHE A 1 86 ? 9.312 -2.660 -0.921 1.00 96.19 86 PHE A CA 1
ATOM 643 C C . PHE A 1 86 ? 8.138 -1.859 -0.377 1.00 96.19 86 PHE A C 1
ATOM 645 O O . PHE A 1 86 ? 7.565 -1.042 -1.092 1.00 96.19 86 PHE A O 1
ATOM 652 N N . ALA A 1 87 ? 7.752 -2.092 0.867 1.00 96.12 87 ALA A N 1
ATOM 653 C CA . ALA A 1 87 ? 6.673 -1.373 1.516 1.00 96.12 87 ALA A CA 1
ATOM 654 C C . ALA A 1 87 ? 7.047 -1.044 2.954 1.00 96.12 87 ALA A C 1
ATOM 656 O O . ALA A 1 87 ? 7.659 -1.850 3.651 1.00 96.12 87 ALA A O 1
ATOM 657 N N . PHE A 1 88 ? 6.653 0.141 3.392 1.00 97.00 88 PHE A N 1
ATOM 658 C CA . PHE A 1 88 ? 6.847 0.628 4.745 1.00 97.00 88 PHE A CA 1
ATOM 659 C C . PHE A 1 88 ? 5.569 1.302 5.226 1.00 97.00 88 PHE A C 1
ATOM 661 O O . PHE A 1 88 ? 4.980 2.098 4.500 1.00 97.00 88 PHE A O 1
ATOM 668 N N . ASN A 1 89 ? 5.159 1.007 6.453 1.00 96.81 89 ASN A N 1
ATOM 669 C CA . ASN A 1 89 ? 4.048 1.656 7.129 1.00 96.81 89 ASN A CA 1
ATOM 670 C C . ASN A 1 89 ? 4.529 2.267 8.440 1.00 96.81 89 ASN A C 1
ATOM 672 O O . ASN A 1 89 ? 5.257 1.630 9.202 1.00 96.81 89 ASN A O 1
ATOM 676 N N . TYR A 1 90 ? 4.052 3.471 8.726 1.00 96.06 90 TYR A N 1
ATOM 677 C CA . TYR A 1 90 ? 4.284 4.148 9.987 1.00 96.06 90 TYR A CA 1
ATOM 678 C C . TYR A 1 90 ? 2.955 4.651 10.568 1.00 96.06 90 TYR A C 1
ATOM 680 O O . TYR A 1 90 ? 2.389 5.625 10.055 1.00 96.06 90 TYR A O 1
ATOM 688 N N . PRO A 1 91 ? 2.445 4.013 11.639 1.00 93.69 91 PRO A N 1
ATOM 689 C CA . PRO A 1 91 ? 1.273 4.489 12.356 1.00 93.69 91 PRO A CA 1
ATOM 690 C C . PRO A 1 91 ? 1.568 5.822 13.034 1.00 93.69 91 PRO A C 1
ATOM 692 O O . PRO A 1 91 ? 2.532 5.977 13.788 1.00 93.69 91 PRO A O 1
ATOM 695 N N . ILE A 1 92 ? 0.704 6.788 12.782 1.00 89.31 92 ILE A N 1
ATOM 696 C CA . ILE A 1 92 ? 0.695 8.077 13.444 1.00 89.31 92 ILE A CA 1
ATOM 697 C C . ILE A 1 92 ? -0.404 7.990 14.518 1.00 89.31 92 ILE A C 1
ATOM 699 O O . ILE A 1 92 ? -1.497 7.476 14.303 1.00 89.31 92 ILE A O 1
ATOM 703 N N . TYR A 1 93 ? -0.082 8.422 15.736 1.00 84.00 93 TYR A N 1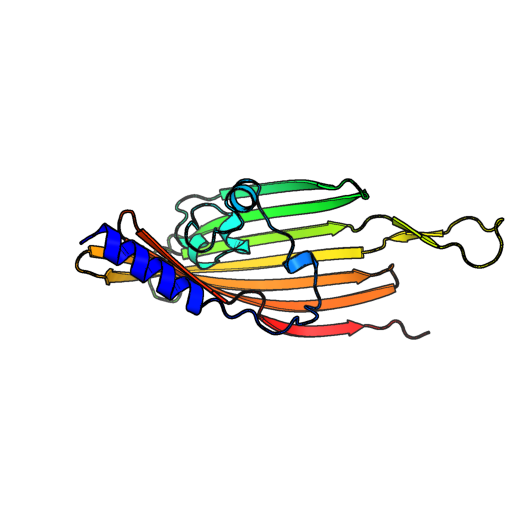
ATOM 704 C CA . TYR A 1 93 ? -1.017 8.407 16.870 1.00 84.00 93 TYR A CA 1
ATOM 705 C C . TYR A 1 93 ? -1.424 9.821 17.279 1.00 84.00 93 TYR A C 1
ATOM 707 O O . TYR A 1 93 ? -1.487 10.169 18.459 1.00 84.00 93 TYR A O 1
ATOM 715 N N . LYS A 1 94 ? -1.620 10.683 16.281 1.00 79.25 94 LYS A N 1
ATOM 716 C CA . LYS A 1 94 ? -1.958 12.098 16.451 1.00 79.25 94 LYS A CA 1
ATOM 717 C C . LYS A 1 94 ? -3.199 12.403 15.627 1.00 79.25 94 LYS A C 1
ATOM 719 O O . LYS A 1 94 ? -3.384 11.788 14.584 1.00 79.25 94 LYS A O 1
ATOM 724 N N . GLY A 1 95 ? -4.032 13.329 16.116 1.00 73.56 95 GLY A N 1
ATOM 725 C CA . GLY A 1 95 ? -5.305 13.684 15.481 1.00 73.56 95 GLY A CA 1
ATOM 726 C C . GLY A 1 95 ? -5.140 13.856 13.972 1.00 73.56 95 GLY A C 1
ATOM 727 O O . GLY A 1 95 ? -4.343 14.687 13.538 1.00 73.56 95 GLY A O 1
ATOM 728 N N . GLY A 1 96 ? -5.811 12.997 13.208 1.00 77.06 96 GLY A N 1
ATOM 729 C CA . GLY A 1 96 ? -5.789 13.025 11.755 1.00 77.06 96 GLY A CA 1
ATOM 730 C C . GLY A 1 96 ? -6.707 14.091 11.177 1.00 77.06 96 GLY A C 1
ATOM 731 O O . GLY A 1 96 ? -7.191 14.978 11.883 1.00 77.06 96 GLY A O 1
ATOM 732 N N . ILE A 1 97 ? -6.936 14.000 9.873 1.00 80.50 97 ILE A N 1
ATOM 733 C CA . ILE A 1 97 ? -7.763 14.936 9.107 1.00 80.50 97 ILE A CA 1
ATOM 734 C C . ILE A 1 97 ? -9.208 14.914 9.623 1.00 80.50 97 ILE A C 1
ATOM 736 O O . ILE A 1 97 ? -9.860 15.954 9.680 1.00 80.50 97 ILE A O 1
ATOM 740 N N . PHE A 1 98 ? -9.688 13.748 10.061 1.00 80.31 98 PHE A N 1
ATOM 741 C CA . PHE A 1 98 ? -11.025 13.556 10.627 1.00 80.31 98 PHE A CA 1
ATOM 742 C C . PHE A 1 98 ? -11.038 13.574 12.164 1.00 80.31 98 PHE A C 1
ATOM 744 O O . PHE A 1 98 ? -12.044 13.240 12.790 1.00 80.31 98 PHE A O 1
ATOM 751 N N . GLY A 1 99 ? -9.932 13.995 12.788 1.00 74.44 99 GLY A N 1
ATOM 752 C CA . GLY A 1 99 ? -9.817 14.180 14.234 1.00 74.44 99 GLY A CA 1
ATOM 753 C C . GLY A 1 99 ? -9.621 12.889 15.031 1.00 74.44 99 GLY A C 1
ATOM 754 O O . GLY A 1 99 ? -9.537 12.943 16.261 1.00 74.44 99 GLY A O 1
ATOM 755 N N . GLN A 1 100 ? -9.505 11.736 14.368 1.00 81.62 100 GLN A N 1
ATOM 756 C CA . GLN A 1 100 ? -9.282 10.463 15.043 1.00 81.62 100 GLN A CA 1
ATOM 757 C C . GLN A 1 100 ? -7.794 10.237 15.307 1.00 81.62 100 GLN A C 1
ATOM 759 O O . GLN A 1 100 ? -6.920 10.716 14.589 1.00 81.62 100 GLN A O 1
ATOM 764 N N . ARG A 1 101 ? -7.482 9.507 16.383 1.00 82.81 101 ARG A N 1
ATOM 765 C CA . ARG A 1 101 ? -6.090 9.280 16.818 1.00 82.81 101 ARG A CA 1
ATOM 766 C C . ARG A 1 101 ? -5.390 8.136 16.092 1.00 82.81 101 ARG A C 1
ATOM 768 O O . ARG A 1 101 ? -4.226 7.893 16.376 1.00 82.81 101 ARG A O 1
ATOM 775 N N . ARG A 1 102 ? -6.090 7.402 15.227 1.00 88.75 102 ARG A N 1
ATOM 776 C CA . ARG A 1 102 ? -5.529 6.273 14.481 1.00 88.75 102 ARG A CA 1
ATOM 777 C C . ARG A 1 102 ? -5.399 6.652 13.018 1.00 88.75 102 ARG A C 1
ATOM 779 O O . ARG A 1 102 ? -6.364 6.547 12.264 1.00 88.75 102 ARG A O 1
ATOM 786 N N . ASN A 1 103 ? -4.208 7.077 12.634 1.00 93.56 103 ASN A N 1
ATOM 787 C CA . ASN A 1 103 ? -3.836 7.325 11.252 1.00 93.56 103 ASN A CA 1
ATOM 788 C C . ASN A 1 103 ? -2.498 6.658 10.936 1.00 93.56 103 ASN A C 1
ATOM 790 O O . ASN A 1 103 ? -1.809 6.154 11.816 1.00 93.56 103 ASN A O 1
ATOM 794 N N . ALA A 1 104 ? -2.150 6.580 9.662 1.00 94.88 104 ALA A N 1
ATOM 795 C CA . ALA A 1 104 ? -0.890 6.007 9.227 1.00 94.88 104 ALA A CA 1
ATOM 796 C C . ALA A 1 104 ? -0.480 6.579 7.878 1.00 94.88 104 ALA A C 1
ATOM 798 O O . ALA A 1 104 ? -1.325 6.959 7.062 1.00 94.88 104 ALA A O 1
ATOM 799 N N . ILE A 1 105 ? 0.828 6.609 7.655 1.00 95.75 105 ILE A N 1
ATOM 800 C CA . ILE A 1 105 ? 1.420 6.877 6.349 1.00 95.75 105 ILE A CA 1
ATOM 801 C C . ILE A 1 105 ? 2.125 5.624 5.852 1.00 95.75 105 ILE A C 1
ATOM 803 O O . ILE A 1 105 ? 2.735 4.888 6.628 1.00 95.75 105 ILE A O 1
ATOM 807 N N . GLY A 1 106 ? 2.048 5.404 4.548 1.00 96.12 106 GLY A N 1
ATOM 808 C CA . GLY A 1 106 ? 2.684 4.291 3.870 1.00 96.12 106 GLY A CA 1
ATOM 809 C C . GLY A 1 106 ? 3.570 4.772 2.730 1.00 96.12 106 GLY A C 1
ATOM 810 O O . GLY A 1 106 ? 3.238 5.735 2.039 1.00 96.12 106 GLY A O 1
ATOM 811 N N . LEU A 1 107 ? 4.676 4.074 2.514 1.00 97.00 107 LEU A N 1
ATOM 812 C CA . LEU A 1 107 ? 5.527 4.204 1.339 1.00 97.00 107 LEU A CA 1
ATOM 813 C C . LEU A 1 107 ? 5.603 2.850 0.643 1.00 97.00 107 LEU A C 1
ATOM 815 O O . LEU A 1 107 ? 5.767 1.821 1.295 1.00 97.00 107 LEU A O 1
ATOM 819 N N . GLY A 1 108 ? 5.492 2.855 -0.677 1.00 95.94 108 GLY A N 1
ATOM 820 C CA . GLY A 1 108 ? 5.590 1.667 -1.510 1.00 95.94 108 GLY A CA 1
ATOM 821 C C . GLY A 1 108 ? 6.472 1.936 -2.715 1.00 95.94 108 GLY A C 1
ATOM 822 O O . GLY A 1 108 ? 6.455 3.025 -3.288 1.00 95.94 108 GLY A O 1
ATOM 823 N N . PHE A 1 109 ? 7.246 0.936 -3.098 1.00 95.38 109 PHE A N 1
ATOM 824 C CA . PHE A 1 109 ? 8.067 0.958 -4.292 1.00 95.38 109 PHE A CA 1
ATOM 825 C C . PHE A 1 109 ? 7.989 -0.397 -4.979 1.00 95.38 109 PHE A C 1
ATOM 827 O O . PHE A 1 109 ? 8.187 -1.432 -4.343 1.00 95.38 109 PHE A O 1
ATOM 834 N N . VAL A 1 110 ? 7.720 -0.384 -6.277 1.00 93.75 110 VAL A N 1
ATOM 835 C CA . VAL A 1 110 ? 7.698 -1.571 -7.130 1.00 93.75 110 VAL A CA 1
ATOM 836 C C . VAL A 1 110 ? 8.611 -1.310 -8.303 1.00 93.75 110 VAL A C 1
ATOM 838 O O . VAL A 1 110 ? 8.561 -0.236 -8.902 1.00 93.75 110 VAL A O 1
ATOM 841 N N . PHE A 1 111 ? 9.416 -2.301 -8.645 1.00 92.12 111 PHE A N 1
ATOM 842 C CA . PHE A 1 111 ? 10.167 -2.296 -9.883 1.00 92.12 111 PHE A CA 1
ATOM 843 C C . PHE A 1 111 ? 9.932 -3.598 -10.635 1.00 92.12 111 PHE A C 1
ATOM 845 O O . PHE A 1 111 ? 9.790 -4.666 -10.033 1.00 92.12 111 PHE A O 1
ATOM 852 N N . LEU A 1 112 ? 9.918 -3.493 -11.955 1.00 90.44 112 LEU A N 1
ATOM 853 C CA . LEU A 1 112 ? 9.889 -4.612 -12.876 1.00 90.44 112 LEU A CA 1
ATOM 854 C C . LEU A 1 112 ? 10.932 -4.358 -13.955 1.00 90.44 112 LEU A C 1
ATOM 856 O O . LEU A 1 112 ? 11.043 -3.262 -14.497 1.00 90.44 112 LEU A O 1
ATOM 860 N N . ASN A 1 113 ? 11.704 -5.389 -14.247 1.00 88.81 113 ASN A N 1
ATOM 861 C CA . ASN A 1 113 ? 12.601 -5.430 -15.380 1.00 88.81 113 ASN A CA 1
ATOM 862 C C . ASN A 1 113 ? 12.195 -6.630 -16.237 1.00 88.81 113 ASN A C 1
ATOM 864 O O . ASN A 1 113 ? 12.263 -7.769 -15.768 1.00 88.81 113 ASN A O 1
ATOM 868 N N . GLY A 1 114 ? 11.750 -6.347 -17.459 1.00 82.75 114 GLY A N 1
ATOM 869 C CA . GLY A 1 114 ? 11.272 -7.309 -18.449 1.00 82.75 114 GLY A CA 1
ATOM 870 C C . GLY A 1 114 ? 12.356 -8.221 -19.019 1.00 82.75 114 GLY A C 1
ATOM 871 O O . GLY A 1 114 ? 12.013 -9.202 -19.670 1.00 82.75 114 GLY A O 1
ATOM 872 N N . GLY A 1 115 ? 13.631 -7.945 -18.735 1.00 82.00 115 GLY A N 1
ATOM 873 C CA . GLY A 1 115 ? 14.768 -8.651 -19.318 1.00 82.00 115 GLY A CA 1
ATOM 874 C C . GLY A 1 115 ? 15.273 -7.974 -20.591 1.00 82.00 115 GLY A C 1
ATOM 875 O O . GLY A 1 115 ? 14.818 -6.888 -20.963 1.00 82.00 115 GLY A O 1
ATOM 876 N N . ASP A 1 116 ? 16.226 -8.628 -21.243 1.00 78.88 116 ASP A N 1
ATOM 877 C CA . ASP A 1 116 ? 16.886 -8.112 -22.439 1.00 78.88 116 ASP A CA 1
ATOM 878 C C . ASP A 1 116 ? 16.294 -8.779 -23.691 1.00 78.88 116 ASP A C 1
ATOM 880 O O . ASP A 1 116 ? 16.011 -9.980 -23.698 1.00 78.88 116 ASP A O 1
ATOM 884 N N . ILE A 1 117 ? 16.102 -7.998 -24.753 1.00 71.94 117 ILE A N 1
ATOM 885 C CA . ILE A 1 117 ? 15.747 -8.483 -26.086 1.00 71.94 117 ILE A CA 1
ATOM 886 C C . ILE A 1 117 ? 16.930 -8.218 -27.011 1.00 71.94 117 ILE A C 1
ATOM 888 O O . ILE A 1 117 ? 17.417 -7.092 -27.118 1.00 71.94 117 ILE A O 1
ATOM 892 N N . ASP A 1 118 ? 17.354 -9.267 -27.709 1.00 72.00 118 ASP A N 1
ATOM 893 C CA . ASP A 1 118 ? 18.343 -9.172 -28.775 1.00 72.00 118 ASP A CA 1
ATOM 894 C C . ASP A 1 118 ? 17.624 -8.793 -30.078 1.00 72.00 118 ASP A C 1
ATOM 896 O O . ASP A 1 118 ? 16.776 -9.545 -30.571 1.00 72.00 118 ASP A O 1
ATOM 900 N N . ILE A 1 119 ? 17.961 -7.640 -30.660 1.00 63.12 119 ILE A N 1
ATOM 901 C CA . ILE A 1 119 ? 17.452 -7.252 -31.981 1.00 63.12 119 ILE A CA 1
ATOM 902 C C . ILE A 1 119 ? 18.499 -7.604 -33.040 1.00 63.12 119 ILE A C 1
ATOM 904 O O . ILE A 1 119 ? 19.637 -7.142 -32.995 1.00 63.12 119 ILE A O 1
ATOM 908 N N . ILE A 1 120 ? 18.103 -8.415 -34.027 1.00 62.34 120 ILE A N 1
ATOM 909 C CA . ILE A 1 120 ? 18.936 -8.746 -35.191 1.00 62.34 120 ILE A CA 1
ATOM 910 C C . ILE A 1 120 ? 18.412 -7.960 -36.394 1.00 62.34 120 ILE A C 1
ATOM 912 O O . ILE A 1 120 ? 17.520 -8.409 -37.116 1.00 62.34 120 ILE A O 1
ATOM 916 N N . MET A 1 121 ? 18.963 -6.767 -36.613 1.00 54.03 121 MET A N 1
ATOM 917 C CA . MET A 1 121 ? 18.710 -5.994 -37.828 1.00 54.03 121 MET A CA 1
ATOM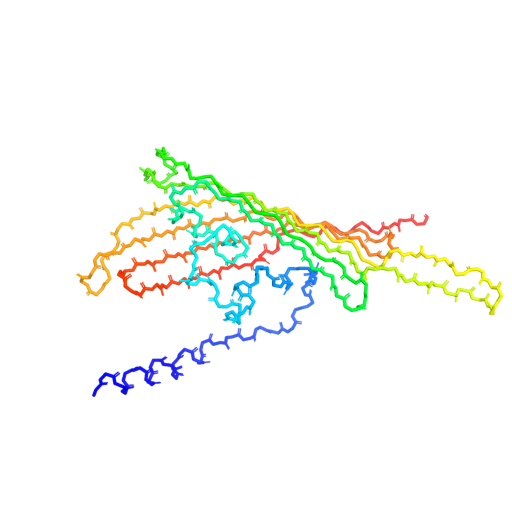 918 C C . MET A 1 121 ? 19.651 -6.475 -38.939 1.00 54.03 121 MET A C 1
ATOM 920 O O . MET A 1 121 ? 20.866 -6.348 -38.817 1.00 54.03 121 MET A O 1
ATOM 924 N N . GLY A 1 122 ? 19.077 -7.028 -40.015 1.00 60.47 122 GLY A N 1
ATOM 925 C CA . GLY A 1 122 ? 19.714 -7.206 -41.328 1.00 60.47 122 GLY A CA 1
ATOM 926 C C . GLY A 1 1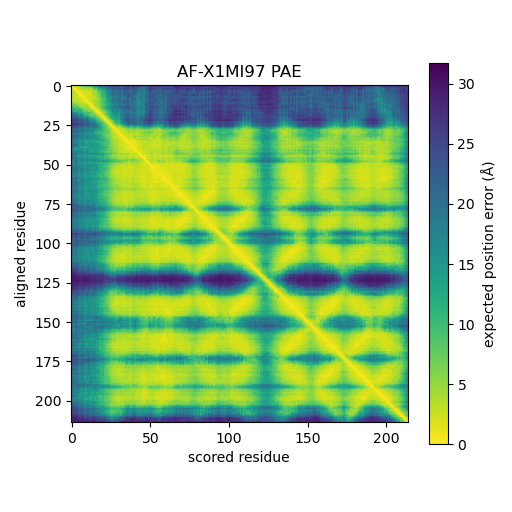22 ? 21.047 -7.974 -41.365 1.00 60.47 122 GLY A C 1
ATOM 927 O O . GLY A 1 122 ? 22.106 -7.399 -41.145 1.00 60.47 122 GLY A O 1
ATOM 928 N N . SER A 1 123 ? 20.991 -9.225 -41.841 1.00 49.28 123 SER A N 1
ATOM 929 C CA . SER A 1 123 ? 22.102 -10.172 -42.078 1.00 49.28 123 SER A CA 1
ATOM 930 C C . SER A 1 123 ? 22.497 -11.026 -40.856 1.00 49.28 123 SER A C 1
ATOM 932 O O . SER A 1 123 ? 22.721 -10.481 -39.782 1.00 49.28 123 SER A O 1
ATOM 934 N N . PRO A 1 124 ? 22.649 -12.362 -40.998 1.00 56.53 124 PRO A N 1
ATOM 935 C CA . PRO A 1 124 ? 22.956 -13.296 -39.898 1.00 56.53 124 PRO A CA 1
ATOM 936 C C . PRO A 1 124 ? 24.363 -13.142 -39.274 1.00 56.53 124 PRO A C 1
ATOM 938 O O . PRO A 1 124 ? 24.784 -13.999 -38.500 1.00 56.53 124 PRO A O 1
ATOM 941 N N . THR A 1 125 ? 25.087 -12.068 -39.609 1.00 55.25 125 THR A N 1
ATOM 942 C CA . THR A 1 125 ? 26.457 -11.767 -39.157 1.00 55.25 125 THR A CA 1
ATOM 943 C C . THR A 1 125 ? 26.550 -10.433 -38.395 1.00 55.25 125 THR A C 1
ATOM 945 O O . THR A 1 125 ? 27.643 -10.052 -37.980 1.00 55.25 125 THR A O 1
ATOM 948 N N . SER A 1 126 ? 25.448 -9.695 -38.197 1.00 53.12 126 SER A N 1
ATOM 949 C CA . SER A 1 126 ? 25.452 -8.514 -37.322 1.00 53.12 126 SER A CA 1
ATOM 950 C C . SER A 1 126 ? 25.513 -8.941 -35.849 1.00 53.12 126 SER A C 1
ATOM 952 O O . SER A 1 126 ? 24.887 -9.917 -35.436 1.00 53.12 126 SER A O 1
ATOM 954 N N . THR A 1 127 ? 26.327 -8.249 -35.047 1.00 57.53 127 THR A N 1
ATOM 955 C CA . THR A 1 127 ? 26.359 -8.453 -33.593 1.00 57.53 127 THR A CA 1
ATOM 956 C C . THR A 1 127 ? 24.997 -8.065 -33.014 1.00 57.53 127 THR A C 1
ATOM 958 O O . THR A 1 127 ? 24.569 -6.941 -33.277 1.00 57.53 127 THR A O 1
ATOM 961 N N . PRO A 1 128 ? 24.321 -8.943 -32.251 1.00 57.06 128 PRO A N 1
ATOM 962 C CA . PRO A 1 128 ? 23.043 -8.605 -31.639 1.00 57.06 128 PRO A CA 1
ATOM 963 C C . PRO A 1 128 ? 23.228 -7.425 -30.684 1.00 57.06 128 PRO A C 1
ATOM 965 O O . PRO A 1 128 ? 24.093 -7.457 -29.803 1.00 57.06 128 PRO A O 1
ATOM 968 N N . GLU A 1 129 ? 22.430 -6.381 -30.876 1.00 60.69 129 GLU A N 1
ATOM 969 C CA . GLU A 1 129 ? 22.325 -5.284 -29.924 1.00 60.69 129 GLU A CA 1
ATOM 970 C C . GLU A 1 129 ? 21.360 -5.717 -28.817 1.00 60.69 129 GLU A C 1
ATOM 972 O O . GLU A 1 129 ? 20.230 -6.131 -29.096 1.00 60.69 129 GLU A O 1
ATOM 977 N N . ARG A 1 130 ? 21.840 -5.692 -27.568 1.00 60.59 130 ARG A N 1
ATOM 978 C CA . ARG A 1 130 ? 21.040 -6.036 -26.390 1.00 60.59 130 ARG A CA 1
ATOM 979 C C . ARG A 1 130 ? 20.340 -4.786 -25.898 1.00 60.59 130 ARG A C 1
ATOM 981 O O . ARG A 1 130 ? 21.014 -3.892 -25.392 1.00 60.59 130 ARG A O 1
ATOM 988 N N . LEU A 1 131 ? 19.020 -4.751 -26.005 1.00 63.06 131 LEU A N 1
ATOM 989 C CA . LEU A 1 131 ? 18.210 -3.664 -25.466 1.00 63.06 131 LEU A CA 1
ATOM 990 C C . LEU A 1 131 ? 17.333 -4.184 -24.337 1.00 63.06 131 LEU A C 1
ATOM 992 O O . LEU A 1 131 ? 16.809 -5.298 -24.402 1.00 63.06 131 LEU A O 1
ATOM 996 N N . LYS A 1 132 ? 17.119 -3.369 -23.306 1.00 70.19 132 LYS A N 1
ATOM 997 C CA . LYS A 1 132 ? 16.154 -3.714 -22.262 1.00 70.19 132 LYS A CA 1
ATOM 998 C C . LYS A 1 132 ? 14.736 -3.614 -22.798 1.00 70.19 132 LYS A C 1
ATOM 1000 O O . LYS A 1 132 ? 14.292 -2.555 -23.240 1.00 70.19 132 LYS A O 1
ATOM 1005 N N . ALA A 1 133 ? 14.003 -4.715 -22.690 1.00 74.12 133 ALA A N 1
ATOM 1006 C CA . ALA A 1 133 ? 12.640 -4.830 -23.188 1.00 74.12 133 ALA A CA 1
ATOM 1007 C C . ALA A 1 133 ? 11.687 -3.843 -22.504 1.00 74.12 133 ALA A C 1
ATOM 1009 O O . ALA A 1 133 ? 10.937 -3.118 -23.156 1.00 74.12 133 ALA A O 1
ATOM 1010 N N . GLU A 1 134 ? 11.727 -3.831 -21.173 1.00 82.38 134 GLU A N 1
ATOM 1011 C CA . GLU A 1 134 ? 10.792 -3.095 -20.331 1.00 82.38 134 GLU A CA 1
ATOM 1012 C C . GLU A 1 134 ? 11.445 -2.804 -18.981 1.00 82.38 134 GLU A C 1
ATOM 1014 O O . GLU A 1 134 ? 12.004 -3.692 -18.332 1.00 82.38 134 GLU A O 1
ATOM 1019 N N . GLN A 1 135 ? 11.372 -1.554 -18.543 1.00 85.81 135 GLN A N 1
ATOM 1020 C CA . GLN A 1 135 ? 11.755 -1.139 -17.204 1.00 85.81 135 GLN A CA 1
ATOM 1021 C C . GLN A 1 135 ? 10.654 -0.271 -16.617 1.00 85.81 135 GLN A C 1
ATOM 1023 O O . GLN A 1 135 ? 10.459 0.874 -17.027 1.00 85.81 135 GLN A O 1
ATOM 1028 N N . ASP A 1 136 ? 9.994 -0.804 -15.599 1.00 89.75 136 ASP A N 1
ATOM 1029 C CA . ASP A 1 136 ? 8.868 -0.154 -14.956 1.00 89.75 136 ASP A CA 1
ATOM 1030 C C . ASP A 1 136 ? 9.175 0.110 -13.482 1.00 89.75 136 ASP A C 1
ATOM 1032 O O . ASP A 1 136 ? 9.660 -0.753 -12.748 1.00 89.75 136 ASP A O 1
ATOM 1036 N N . TYR A 1 137 ? 8.838 1.314 -13.034 1.00 91.81 137 TYR A N 1
ATOM 1037 C CA . TYR A 1 137 ? 8.958 1.759 -11.655 1.00 91.81 137 TYR A CA 1
ATOM 1038 C C . TYR A 1 137 ? 7.636 2.358 -11.190 1.00 91.81 137 TYR A C 1
ATOM 1040 O O . TYR A 1 137 ? 7.065 3.228 -11.851 1.00 91.81 137 TYR A O 1
ATOM 1048 N N . VAL A 1 138 ? 7.163 1.934 -10.020 1.00 92.94 1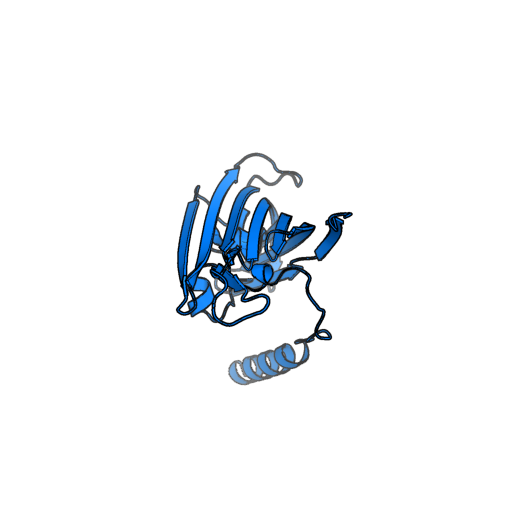38 VAL A N 1
ATOM 1049 C CA . VAL A 1 138 ? 5.976 2.492 -9.370 1.00 92.94 138 VAL A CA 1
ATOM 1050 C C . VAL A 1 138 ? 6.343 2.947 -7.972 1.00 92.94 138 VAL A C 1
ATOM 1052 O O . VAL A 1 138 ? 6.746 2.147 -7.132 1.00 92.94 138 VAL A O 1
ATOM 1055 N N . PHE A 1 139 ? 6.152 4.231 -7.708 1.00 94.94 139 PHE A N 1
ATOM 1056 C CA . PHE A 1 139 ? 6.233 4.802 -6.371 1.00 94.94 139 PHE A CA 1
ATOM 1057 C C . PHE A 1 139 ? 4.828 5.024 -5.834 1.00 94.94 139 PHE A C 1
ATOM 1059 O O . PHE A 1 139 ? 3.967 5.528 -6.553 1.00 94.94 139 PHE A O 1
ATOM 1066 N N . ILE A 1 140 ? 4.599 4.663 -4.576 1.00 95.62 140 ILE A N 1
ATOM 1067 C CA . ILE A 1 140 ? 3.302 4.757 -3.911 1.00 95.62 140 ILE A CA 1
ATOM 1068 C C . ILE A 1 140 ? 3.469 5.515 -2.604 1.00 95.62 140 ILE A C 1
ATOM 1070 O O . ILE A 1 140 ? 4.300 5.165 -1.770 1.00 95.62 140 ILE A O 1
ATOM 1074 N N . LEU A 1 141 ? 2.642 6.535 -2.421 1.00 96.75 141 LEU A N 1
ATOM 1075 C CA . LEU A 1 141 ? 2.486 7.251 -1.165 1.00 96.75 141 LEU A CA 1
ATOM 1076 C C . LEU A 1 141 ? 1.070 7.004 -0.665 1.00 96.75 141 LEU A C 1
ATOM 1078 O O . LEU A 1 141 ? 0.109 7.314 -1.368 1.00 96.75 141 LEU A O 1
ATOM 1082 N N . GLY A 1 142 ? 0.950 6.437 0.529 1.00 95.88 142 GLY A N 1
ATOM 1083 C CA . GLY A 1 142 ? -0.321 6.086 1.145 1.00 95.88 142 GLY A CA 1
ATOM 1084 C C . GLY A 1 142 ? -0.601 6.913 2.391 1.00 95.88 142 GLY A C 1
ATOM 1085 O O . GLY A 1 142 ? 0.296 7.176 3.191 1.00 95.88 142 GLY A O 1
ATOM 1086 N N . TYR A 1 143 ? -1.861 7.284 2.581 1.00 95.38 143 TYR A N 1
ATOM 1087 C CA . TYR A 1 143 ? -2.375 7.833 3.831 1.00 95.38 143 TYR A CA 1
ATOM 1088 C C . TYR A 1 143 ? -3.651 7.100 4.222 1.00 95.38 143 TYR A C 1
ATOM 1090 O O . TYR A 1 143 ? -4.501 6.823 3.376 1.00 95.38 143 TYR A O 1
ATOM 1098 N N . SER A 1 144 ? -3.813 6.812 5.507 1.00 95.06 144 SER A N 1
ATOM 1099 C CA . SER A 1 144 ? -5.013 6.169 6.029 1.00 95.06 144 SER A CA 1
ATOM 1100 C C . SER A 1 144 ? -5.392 6.710 7.390 1.00 95.06 144 SER A C 1
ATOM 1102 O O . SER A 1 144 ? -4.531 7.061 8.194 1.00 95.06 144 SER A O 1
ATOM 1104 N N . GLU A 1 145 ? -6.692 6.726 7.661 1.00 93.56 145 GLU A N 1
ATOM 1105 C CA . GLU A 1 145 ? -7.249 7.144 8.937 1.00 93.56 145 GLU A CA 1
ATOM 1106 C C . GLU A 1 145 ? -8.484 6.304 9.290 1.00 93.56 145 GLU A C 1
ATOM 1108 O O . GLU A 1 145 ? -9.293 5.940 8.429 1.00 93.56 145 GLU A O 1
ATOM 1113 N N . MET A 1 146 ? -8.636 6.001 10.579 1.00 91.75 146 MET A N 1
ATOM 1114 C CA . MET A 1 146 ? -9.875 5.466 11.136 1.00 91.75 146 MET A CA 1
ATOM 1115 C C . MET A 1 146 ? -10.918 6.581 11.192 1.00 91.75 146 MET A C 1
ATOM 1117 O O . MET A 1 146 ? -10.665 7.614 11.790 1.00 91.75 146 MET A O 1
ATOM 1121 N N . LEU A 1 147 ? -12.103 6.375 10.623 1.00 86.81 147 LEU A N 1
ATOM 1122 C CA . LEU A 1 147 ? -13.153 7.395 10.586 1.00 86.81 147 LEU A CA 1
ATOM 1123 C C . LEU A 1 147 ? -14.005 7.419 11.838 1.00 86.81 147 LEU A C 1
ATOM 1125 O O . LEU A 1 147 ? -14.267 8.468 12.425 1.00 86.81 147 LEU A O 1
ATOM 1129 N N . SER A 1 148 ? -14.556 6.262 12.174 1.00 82.75 148 SER 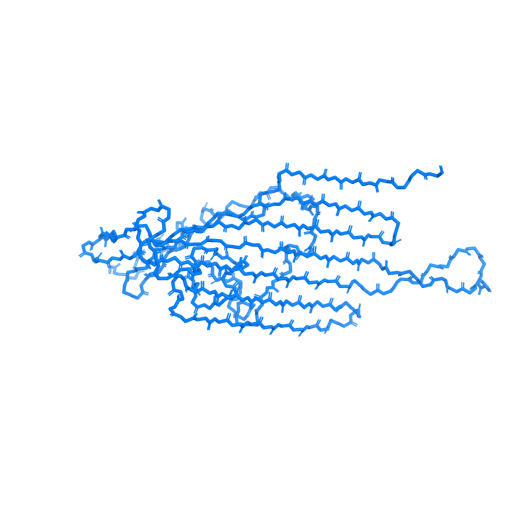A N 1
ATOM 1130 C CA . SER A 1 148 ? -15.611 6.155 13.168 1.00 82.75 148 SER A CA 1
ATOM 1131 C C . SER A 1 148 ? -15.799 4.712 13.594 1.00 82.75 148 SER A C 1
ATOM 1133 O O . SER A 1 148 ? -15.512 3.766 12.854 1.00 82.75 148 SER A O 1
ATOM 1135 N N . GLU A 1 149 ? -16.354 4.563 14.786 1.00 80.38 149 GLU A N 1
ATOM 1136 C CA . GLU A 1 149 ? -16.897 3.304 15.265 1.00 80.38 149 GLU A CA 1
ATOM 1137 C C . GLU A 1 149 ? -18.345 3.192 14.780 1.00 80.38 149 GLU A C 1
ATOM 1139 O O . GLU A 1 149 ? -19.242 3.881 15.267 1.00 80.38 149 GLU A O 1
ATOM 1144 N N . LEU A 1 150 ? -18.582 2.343 13.782 1.00 76.12 150 LEU A N 1
ATOM 1145 C CA . LEU A 1 150 ? -19.915 2.095 13.248 1.00 76.12 150 LEU A CA 1
ATOM 1146 C C . LEU A 1 150 ? -20.461 0.785 13.810 1.00 76.12 150 LEU A C 1
ATOM 1148 O O . LEU A 1 150 ? -19.839 -0.276 13.694 1.00 76.12 150 LEU A O 1
ATOM 1152 N N . LYS A 1 151 ? -21.669 0.842 14.377 1.00 70.50 151 LYS A N 1
ATOM 1153 C CA . LYS A 1 151 ? -22.396 -0.354 14.804 1.00 70.50 151 LYS A CA 1
ATOM 1154 C C . LYS A 1 151 ? -23.166 -0.941 13.625 1.00 70.50 151 LYS A C 1
ATOM 1156 O O . LYS A 1 151 ? -24.217 -0.423 13.260 1.00 70.50 151 LYS A O 1
ATOM 1161 N N . LEU A 1 152 ? -22.675 -2.039 13.057 1.00 66.62 152 LEU A N 1
ATOM 1162 C CA . LEU A 1 152 ? -23.379 -2.791 12.018 1.00 66.62 152 LEU A CA 1
ATOM 1163 C C . LEU A 1 152 ? -23.970 -4.065 12.635 1.00 66.62 152 LEU A C 1
ATOM 1165 O O . LEU A 1 152 ?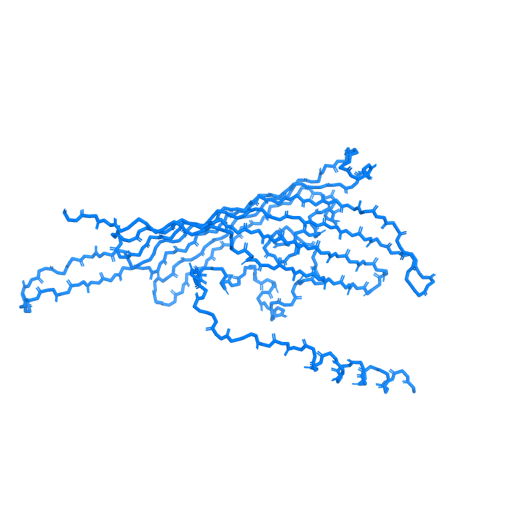 -23.290 -4.783 13.368 1.00 66.62 152 LEU A O 1
ATOM 1169 N N . PHE A 1 153 ? -25.254 -4.338 12.384 1.00 67.81 153 PHE A N 1
ATOM 1170 C CA . PHE A 1 153 ? -25.978 -5.486 12.961 1.00 67.81 153 PHE A CA 1
ATOM 1171 C C . PHE A 1 153 ? -25.875 -5.595 14.500 1.00 67.81 153 PHE A C 1
ATOM 1173 O O . PHE A 1 153 ? -25.785 -6.691 15.053 1.00 67.81 153 PHE A O 1
ATOM 1180 N N . GLY A 1 154 ? -25.846 -4.457 15.203 1.00 70.31 154 GLY A N 1
ATOM 1181 C CA . GLY A 1 154 ? -25.764 -4.406 16.669 1.00 70.31 154 GLY A CA 1
ATOM 1182 C C . GLY A 1 154 ? -24.384 -4.719 17.265 1.00 70.31 154 GLY A C 1
ATOM 1183 O O . GLY A 1 154 ? -24.251 -4.719 18.487 1.00 70.31 154 GLY A O 1
ATOM 1184 N N . LYS A 1 155 ? -23.350 -4.950 16.444 1.00 76.62 155 LYS A N 1
ATOM 1185 C CA . LYS A 1 155 ? -21.967 -5.141 16.906 1.00 76.62 155 LYS A CA 1
ATOM 1186 C C . LYS A 1 155 ? -21.125 -3.895 16.639 1.00 76.62 155 LYS A C 1
ATOM 1188 O O . LYS A 1 155 ? -21.257 -3.317 15.562 1.00 76.62 155 LYS A O 1
ATOM 1193 N N . PRO A 1 156 ? -20.252 -3.481 17.576 1.00 81.19 156 PRO A N 1
ATOM 1194 C CA . PRO A 1 156 ? -19.292 -2.423 17.304 1.00 81.19 156 PRO A CA 1
ATOM 1195 C C . PRO A 1 156 ? -18.311 -2.881 16.220 1.00 81.19 156 PRO A C 1
ATOM 1197 O O . PRO A 1 156 ? -17.938 -4.058 16.145 1.00 81.19 156 PRO A O 1
ATOM 1200 N N . GLY A 1 157 ? -17.912 -1.952 15.366 1.00 84.75 157 GLY A N 1
ATOM 1201 C CA . GLY A 1 157 ? -16.897 -2.181 14.355 1.00 84.75 157 GLY A CA 1
ATOM 1202 C C . GLY A 1 157 ? -16.227 -0.879 13.966 1.00 84.75 157 GLY A C 1
ATOM 1203 O O . GLY A 1 157 ? -16.792 0.199 14.134 1.00 84.75 157 GLY A O 1
ATOM 1204 N N . ASN A 1 158 ? -15.015 -0.996 13.448 1.00 89.69 158 ASN A N 1
ATOM 1205 C CA . ASN A 1 158 ? -14.184 0.146 13.107 1.00 89.69 158 ASN A CA 1
ATOM 1206 C C . ASN A 1 158 ? -14.217 0.341 11.598 1.00 89.69 158 ASN A C 1
ATOM 1208 O O . ASN A 1 158 ? -13.991 -0.613 10.851 1.00 89.69 158 ASN A O 1
ATOM 1212 N N . LEU A 1 159 ? -14.522 1.564 11.165 1.00 90.56 159 LEU A N 1
ATOM 1213 C CA . LEU A 1 159 ? -14.437 1.971 9.771 1.00 90.56 159 LEU A CA 1
ATOM 1214 C C . LEU A 1 159 ? -13.130 2.725 9.545 1.00 90.56 159 LEU A C 1
ATOM 1216 O O . LEU A 1 159 ? -12.846 3.706 10.230 1.00 90.56 159 LEU A O 1
ATOM 1220 N N . PHE A 1 160 ? -12.375 2.289 8.550 1.00 92.69 160 PHE A N 1
ATOM 1221 C CA . PHE A 1 160 ? -11.126 2.886 8.109 1.00 92.69 160 PHE A CA 1
ATOM 1222 C C . PHE A 1 160 ? -11.256 3.326 6.656 1.00 92.69 160 PHE A C 1
ATOM 1224 O O . PHE A 1 160 ? -11.935 2.676 5.854 1.00 92.69 160 PHE A O 1
ATOM 1231 N N . MET A 1 161 ? -10.568 4.408 6.311 1.00 94.50 161 MET A N 1
ATOM 1232 C CA . MET A 1 161 ? -10.388 4.839 4.932 1.00 94.50 161 MET A CA 1
ATOM 1233 C C . MET A 1 161 ? -8.914 5.019 4.611 1.00 94.50 161 MET A C 1
ATOM 1235 O O . MET A 1 161 ? -8.081 5.211 5.499 1.00 94.50 161 MET A O 1
ATOM 1239 N N . GLY A 1 162 ? -8.588 4.996 3.327 1.00 94.50 162 GLY A N 1
ATOM 1240 C CA . GLY A 1 162 ? -7.255 5.339 2.874 1.00 94.50 162 GLY A CA 1
ATOM 1241 C C . GLY A 1 162 ? -7.230 5.802 1.433 1.00 94.50 162 GLY A C 1
ATOM 1242 O O . GLY A 1 162 ? -8.143 5.531 0.651 1.00 94.50 162 GLY A O 1
ATOM 1243 N N . LEU A 1 163 ? -6.158 6.505 1.108 1.00 95.75 163 LEU A N 1
ATOM 1244 C CA . LEU A 1 163 ? -5.849 7.036 -0.205 1.00 95.75 163 LEU A CA 1
ATOM 1245 C C . LEU A 1 163 ? -4.414 6.665 -0.555 1.00 95.75 163 LEU A C 1
ATOM 1247 O O . LEU A 1 163 ? -3.535 6.743 0.301 1.00 95.75 163 LEU A O 1
ATOM 1251 N N . ASN A 1 164 ? -4.180 6.331 -1.819 1.00 95.88 164 ASN A N 1
ATOM 1252 C CA . ASN A 1 164 ? -2.836 6.251 -2.375 1.00 95.88 164 ASN A CA 1
ATOM 1253 C C . ASN A 1 164 ? -2.687 7.225 -3.532 1.00 95.88 164 ASN A C 1
ATOM 1255 O O . ASN A 1 164 ? -3.584 7.336 -4.366 1.00 95.88 164 ASN A O 1
ATOM 1259 N N . ALA A 1 165 ? -1.514 7.832 -3.633 1.00 95.00 165 ALA A N 1
ATOM 1260 C CA . ALA A 1 165 ? -1.013 8.438 -4.853 1.00 95.00 165 ALA A CA 1
ATOM 1261 C C . ALA A 1 165 ? 0.084 7.539 -5.428 1.00 95.00 165 ALA A C 1
ATOM 1263 O O . ALA A 1 165 ? 0.994 7.129 -4.705 1.00 95.00 165 ALA A O 1
ATOM 1264 N N . LYS A 1 166 ? 0.002 7.231 -6.722 1.00 93.50 166 LYS A N 1
ATOM 1265 C CA . LYS A 1 166 ? 0.976 6.414 -7.445 1.00 93.50 166 LYS A CA 1
ATOM 1266 C C . LYS A 1 166 ? 1.591 7.208 -8.583 1.00 93.50 166 LYS A C 1
ATOM 1268 O O . LYS A 1 166 ? 0.871 7.792 -9.393 1.00 93.50 166 LYS A O 1
ATOM 1273 N N . LEU A 1 167 ? 2.913 7.167 -8.664 1.00 92.25 167 LEU A N 1
ATOM 1274 C CA . LEU A 1 167 ? 3.680 7.622 -9.813 1.00 92.25 167 LEU A CA 1
ATOM 1275 C C . LEU A 1 167 ? 4.233 6.393 -10.519 1.00 92.25 167 LEU A C 1
ATOM 1277 O O . LEU A 1 167 ? 4.999 5.633 -9.932 1.00 92.25 167 LEU A O 1
ATOM 1281 N N . ILE A 1 168 ? 3.836 6.210 -11.768 1.00 90.75 168 ILE A N 1
ATOM 1282 C CA . ILE A 1 168 ? 4.242 5.091 -12.608 1.00 90.75 168 ILE A CA 1
ATOM 1283 C C . ILE A 1 168 ? 5.134 5.655 -13.699 1.00 90.75 168 ILE A C 1
ATOM 1285 O O . ILE A 1 168 ? 4.743 6.590 -14.396 1.00 90.75 168 ILE A O 1
ATOM 1289 N N . ARG A 1 169 ? 6.316 5.080 -13.859 1.00 88.81 169 ARG A N 1
ATOM 1290 C CA . ARG A 1 169 ? 7.209 5.359 -14.973 1.00 88.81 169 ARG A CA 1
ATOM 1291 C C . ARG A 1 169 ? 7.526 4.042 -15.652 1.00 88.81 169 ARG A C 1
ATOM 1293 O O . ARG A 1 169 ? 8.042 3.145 -15.001 1.00 88.81 169 ARG A O 1
ATOM 1300 N N . SER A 1 170 ? 7.208 3.959 -16.932 1.00 84.31 170 SER A N 1
ATOM 1301 C CA . SER A 1 170 ? 7.487 2.807 -17.778 1.00 84.31 170 SER A CA 1
ATOM 1302 C C . SER A 1 170 ? 8.397 3.253 -18.909 1.00 84.31 170 SER A C 1
ATOM 1304 O O . SER A 1 170 ? 8.134 4.282 -19.539 1.00 84.31 170 SER A O 1
ATOM 1306 N N . THR A 1 171 ? 9.476 2.515 -19.124 1.00 82.12 171 THR A N 1
ATOM 1307 C CA . THR A 1 171 ? 10.379 2.685 -20.258 1.00 82.12 171 THR A CA 1
ATOM 1308 C C . THR A 1 171 ? 10.366 1.392 -21.058 1.00 82.12 171 THR A C 1
ATOM 1310 O O . THR A 1 171 ? 10.693 0.336 -20.521 1.00 82.12 171 THR A O 1
ATOM 1313 N N . LEU A 1 172 ? 9.994 1.470 -22.332 1.00 71.69 172 LEU A N 1
ATOM 1314 C CA . LEU A 1 172 ? 9.883 0.327 -23.229 1.00 71.69 172 LEU A CA 1
ATOM 1315 C C . LEU A 1 172 ? 10.933 0.429 -24.334 1.00 71.69 172 LEU A C 1
ATOM 1317 O O . LEU A 1 172 ? 11.055 1.487 -24.953 1.00 71.69 172 LEU A O 1
ATOM 1321 N N . ALA A 1 173 ? 11.656 -0.669 -24.571 1.00 68.19 173 ALA A N 1
ATOM 1322 C CA . ALA A 1 173 ? 12.726 -0.766 -25.567 1.00 68.19 173 ALA A CA 1
ATOM 1323 C C . ALA A 1 173 ? 13.753 0.385 -25.487 1.00 68.19 173 ALA A C 1
ATOM 1325 O O . ALA A 1 173 ? 14.229 0.849 -26.511 1.00 68.19 173 ALA A O 1
ATOM 1326 N N . GLU A 1 174 ? 14.028 0.878 -24.273 1.00 68.44 174 GLU A N 1
ATOM 1327 C CA . GLU A 1 174 ? 14.898 2.030 -23.946 1.00 68.44 174 GLU A CA 1
ATOM 1328 C C . GLU A 1 174 ? 14.484 3.404 -24.521 1.00 68.44 174 GLU A C 1
ATOM 1330 O O . GLU A 1 174 ? 14.767 4.426 -23.894 1.00 68.44 174 GLU A O 1
ATOM 1335 N N . ASP A 1 175 ? 13.709 3.439 -25.604 1.00 62.88 175 ASP A N 1
ATOM 1336 C CA . ASP A 1 175 ? 13.391 4.656 -26.358 1.00 62.88 175 ASP A CA 1
ATOM 1337 C C . ASP A 1 175 ? 12.038 5.285 -26.000 1.00 62.88 175 ASP A C 1
ATOM 1339 O O . ASP A 1 175 ? 11.839 6.496 -26.143 1.00 62.88 175 ASP A O 1
ATOM 1343 N N . TYR A 1 176 ? 11.083 4.495 -25.501 1.00 70.75 176 TYR A N 1
ATOM 1344 C CA . TYR A 1 176 ? 9.727 4.977 -25.234 1.00 70.75 176 TYR A CA 1
ATOM 1345 C C . TYR A 1 176 ? 9.473 5.105 -23.744 1.00 70.75 176 TYR A C 1
ATOM 1347 O O . TYR A 1 176 ? 9.283 4.111 -23.047 1.00 70.75 176 TYR A O 1
ATOM 1355 N N . SER A 1 177 ? 9.391 6.342 -23.252 1.00 77.88 177 SER A N 1
ATOM 1356 C CA . SER A 1 177 ? 9.044 6.607 -21.856 1.00 77.88 177 SER A CA 1
ATOM 1357 C C . SER A 1 177 ? 7.608 7.109 -21.702 1.00 77.88 177 SER A C 1
ATOM 1359 O O . SER A 1 177 ? 7.122 7.994 -22.414 1.00 77.88 177 SER A O 1
ATOM 1361 N N . ALA A 1 178 ? 6.911 6.531 -20.731 1.00 81.06 178 ALA A N 1
ATOM 1362 C CA . ALA A 1 178 ? 5.583 6.937 -20.317 1.00 81.06 178 ALA A CA 1
ATOM 1363 C C . ALA A 1 178 ? 5.573 7.178 -18.808 1.00 81.06 178 ALA A C 1
ATOM 1365 O O . ALA A 1 178 ? 5.971 6.322 -18.020 1.00 81.06 178 ALA A O 1
ATOM 1366 N N . THR A 1 179 ? 5.082 8.345 -18.401 1.00 84.62 179 THR A N 1
ATOM 1367 C CA . THR A 1 179 ? 4.819 8.654 -16.995 1.00 84.62 179 THR A CA 1
ATOM 1368 C C . THR A 1 179 ? 3.318 8.745 -16.779 1.00 84.62 179 THR A C 1
ATOM 1370 O O . THR A 1 179 ? 2.614 9.419 -17.532 1.00 84.62 179 THR A O 1
ATOM 1373 N N . ALA A 1 180 ? 2.815 8.078 -15.748 1.00 86.19 180 ALA A N 1
ATOM 1374 C CA . ALA A 1 180 ? 1.416 8.128 -15.373 1.00 86.19 180 ALA A CA 1
ATOM 1375 C C . ALA A 1 180 ? 1.245 8.417 -13.883 1.00 86.19 180 ALA A C 1
ATOM 1377 O O . ALA A 1 180 ? 1.988 7.922 -13.038 1.00 86.19 180 ALA A O 1
ATOM 1378 N N . PHE A 1 181 ? 0.216 9.197 -13.572 1.00 89.19 181 PHE A N 1
ATOM 1379 C CA . PHE A 1 181 ? -0.239 9.420 -12.206 1.00 89.19 181 PHE A CA 1
ATOM 1380 C C . PHE A 1 181 ? -1.540 8.664 -11.994 1.00 89.19 181 PHE A C 1
ATOM 1382 O O . PHE A 1 181 ? -2.473 8.796 -12.791 1.00 89.19 181 PHE A O 1
ATOM 1389 N N . ALA A 1 182 ? -1.614 7.890 -10.919 1.00 89.81 182 ALA A N 1
ATOM 1390 C CA . ALA A 1 182 ? -2.815 7.168 -10.536 1.00 89.81 182 ALA A CA 1
ATOM 1391 C C . ALA A 1 182 ? -3.125 7.372 -9.057 1.00 89.81 182 ALA A C 1
ATOM 1393 O O . ALA A 1 182 ? -2.242 7.683 -8.260 1.00 89.81 182 ALA A O 1
ATOM 1394 N N . PHE A 1 183 ? -4.388 7.183 -8.698 1.00 91.44 183 PHE A N 1
ATOM 1395 C CA . PHE A 1 183 ? -4.827 7.241 -7.314 1.00 91.44 183 PHE A CA 1
ATOM 1396 C C . PHE A 1 183 ? -5.665 6.019 -6.968 1.00 91.44 183 PHE A C 1
ATOM 1398 O O . PHE A 1 183 ? -6.424 5.519 -7.807 1.00 91.44 183 PHE A O 1
ATOM 1405 N N . ASP A 1 184 ? -5.542 5.579 -5.719 1.00 93.12 184 ASP A N 1
ATOM 1406 C CA . ASP A 1 184 ? -6.435 4.584 -5.139 1.00 93.12 184 ASP A CA 1
ATOM 1407 C C . ASP A 1 184 ? -7.219 5.190 -3.988 1.00 93.12 184 ASP A C 1
ATOM 1409 O O . ASP A 1 184 ? -6.729 6.061 -3.267 1.00 93.12 184 ASP A O 1
ATOM 1413 N N . TYR A 1 185 ? -8.404 4.642 -3.765 1.00 94.62 185 TYR A N 1
ATOM 1414 C CA . TYR A 1 185 ? -9.221 4.918 -2.600 1.00 94.62 185 TYR A CA 1
ATOM 1415 C C . TYR A 1 185 ? -9.737 3.614 -2.013 1.00 94.62 185 TYR A C 1
ATOM 1417 O O . TYR A 1 185 ? -10.283 2.772 -2.725 1.00 94.62 185 TYR A O 1
ATOM 1425 N N . GLY A 1 186 ? -9.571 3.454 -0.708 1.00 93.44 186 GLY A N 1
ATOM 1426 C CA . GLY A 1 186 ? -9.930 2.247 0.016 1.00 93.44 186 GLY A CA 1
ATOM 1427 C C . GLY A 1 186 ? -10.839 2.546 1.193 1.00 93.44 186 GLY A C 1
ATOM 1428 O O . GLY A 1 186 ? -10.712 3.583 1.846 1.00 93.44 186 GLY A O 1
ATOM 1429 N N . HIS A 1 187 ? -11.743 1.616 1.476 1.00 93.56 187 HIS A N 1
ATOM 1430 C CA . HIS A 1 187 ? -12.539 1.523 2.692 1.00 93.56 187 HIS A CA 1
ATOM 1431 C C . HIS A 1 187 ? -12.375 0.131 3.288 1.00 93.56 187 HIS A C 1
ATOM 1433 O O . HIS A 1 187 ? -12.355 -0.877 2.575 1.00 93.56 187 HIS A O 1
ATOM 1439 N N . PHE A 1 188 ? -12.270 0.069 4.607 1.00 92.12 188 PHE A N 1
ATOM 1440 C CA . PHE A 1 188 ? -12.124 -1.178 5.339 1.00 92.12 188 PHE A CA 1
ATOM 1441 C C . PHE A 1 188 ? -12.972 -1.120 6.604 1.00 92.12 188 PHE A C 1
ATOM 1443 O O . PHE A 1 188 ? -12.856 -0.194 7.400 1.00 92.12 188 PHE A O 1
ATOM 1450 N N . TYR A 1 189 ? -13.857 -2.094 6.777 1.00 91.06 189 TYR A N 1
ATOM 1451 C CA . TYR A 1 189 ? -14.711 -2.222 7.946 1.00 91.06 189 TYR A CA 1
ATOM 1452 C C . TYR A 1 189 ? -14.456 -3.559 8.622 1.00 91.06 189 TYR A C 1
ATOM 1454 O O . TYR A 1 189 ? -14.514 -4.606 7.974 1.00 91.06 189 TYR A O 1
ATOM 1462 N N . GLN A 1 190 ? -14.234 -3.539 9.933 1.00 88.94 190 GLN A N 1
ATOM 1463 C CA . GLN A 1 190 ? -14.030 -4.761 10.702 1.00 88.94 190 GLN A CA 1
ATOM 1464 C C . GLN A 1 190 ? -14.926 -4.812 11.935 1.00 88.94 190 GLN A C 1
ATOM 1466 O O . GLN A 1 190 ? -14.928 -3.900 12.762 1.00 88.94 190 GLN A O 1
ATOM 1471 N N . THR A 1 191 ? -15.658 -5.921 12.081 1.00 86.12 191 THR A N 1
ATOM 1472 C CA . THR A 1 191 ? -16.467 -6.234 13.262 1.00 86.12 191 THR A CA 1
ATOM 1473 C C . THR A 1 191 ? -16.244 -7.682 13.716 1.00 86.12 191 THR A C 1
ATOM 1475 O O . THR A 1 191 ? -16.685 -8.658 13.100 1.00 86.12 191 THR A O 1
ATOM 1478 N N . GLY A 1 192 ? -15.526 -7.850 14.829 1.00 83.25 192 GLY A N 1
ATOM 1479 C CA . GLY A 1 192 ? -15.178 -9.165 15.371 1.00 83.25 192 GLY A CA 1
ATOM 1480 C C . GLY A 1 192 ? -14.428 -10.037 14.355 1.00 83.25 192 GLY A C 1
ATOM 1481 O O . GLY A 1 192 ? -13.290 -9.747 14.015 1.00 83.25 192 GLY A O 1
ATOM 1482 N N . LYS A 1 193 ? -15.068 -11.115 13.879 1.00 83.44 193 LYS A N 1
ATOM 1483 C CA . LYS A 1 193 ? -14.488 -12.075 12.917 1.00 83.44 193 LYS A CA 1
ATOM 1484 C C . LYS A 1 193 ? -14.796 -11.763 11.449 1.00 83.44 193 LYS A C 1
ATOM 1486 O O . LYS A 1 193 ? -14.370 -12.515 10.581 1.00 83.44 193 LYS A O 1
ATOM 1491 N N . ILE A 1 194 ? -15.600 -10.736 11.174 1.00 86.62 194 ILE A N 1
ATOM 1492 C CA . ILE A 1 194 ? -16.014 -10.384 9.815 1.00 86.62 194 ILE A CA 1
ATOM 1493 C C . ILE A 1 194 ? -15.346 -9.070 9.442 1.00 86.62 194 ILE A C 1
ATOM 1495 O O . ILE A 1 194 ? -15.448 -8.081 10.171 1.00 86.62 194 ILE A O 1
ATOM 1499 N N . SER A 1 195 ? -14.697 -9.069 8.288 1.00 89.69 195 SER A N 1
ATOM 1500 C CA . SER A 1 195 ? -14.166 -7.882 7.641 1.00 89.69 195 SER A CA 1
ATOM 1501 C C . SER A 1 195 ? -14.795 -7.719 6.263 1.00 89.69 195 SER A C 1
ATOM 1503 O O . SER A 1 195 ? -15.094 -8.691 5.569 1.00 89.69 195 SER A O 1
ATOM 1505 N N . VAL A 1 196 ? -15.030 -6.470 5.881 1.00 90.62 196 VAL A N 1
ATOM 1506 C CA . VAL A 1 196 ? -15.528 -6.086 4.563 1.00 90.62 196 VAL A CA 1
ATOM 1507 C C . VAL A 1 196 ? -14.644 -4.956 4.071 1.00 90.62 196 VAL A C 1
ATOM 1509 O O . VAL A 1 196 ? -14.439 -3.972 4.777 1.00 90.62 196 VAL A O 1
ATOM 1512 N N . GLY A 1 197 ? -14.106 -5.103 2.868 1.00 89.44 197 GLY A N 1
ATOM 1513 C CA . GLY A 1 197 ? -13.288 -4.086 2.226 1.00 89.44 197 GLY A CA 1
ATOM 1514 C C . GLY A 1 197 ? -13.879 -3.698 0.882 1.00 89.44 197 GLY A C 1
ATOM 1515 O O . GLY A 1 197 ? -14.463 -4.529 0.188 1.00 89.44 197 GLY A O 1
ATOM 1516 N N . PHE A 1 198 ? -13.710 -2.437 0.519 1.00 91.81 198 PHE A N 1
ATOM 1517 C CA . PHE A 1 198 ? -14.007 -1.918 -0.806 1.00 91.81 198 PHE A CA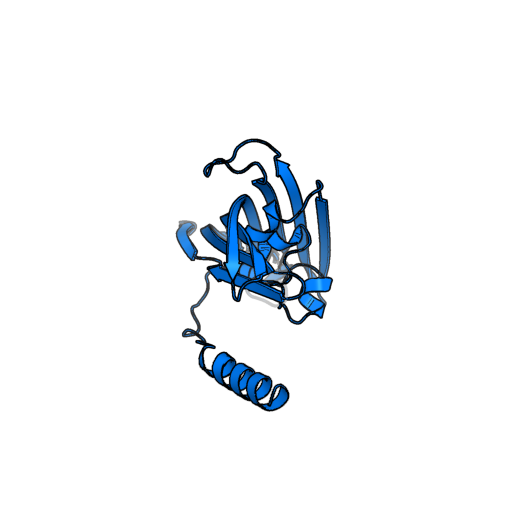 1
ATOM 1518 C C . PHE A 1 198 ? -12.822 -1.075 -1.259 1.00 91.81 198 PHE A C 1
ATOM 1520 O O . PHE A 1 198 ? -12.298 -0.283 -0.478 1.00 91.81 198 PHE A O 1
ATOM 1527 N N . VAL A 1 199 ? -12.397 -1.236 -2.507 1.00 91.69 199 VAL A N 1
ATOM 1528 C CA . VAL A 1 199 ? -11.283 -0.467 -3.055 1.00 91.69 199 VAL A CA 1
ATOM 1529 C C . VAL A 1 199 ? -11.568 -0.076 -4.498 1.00 91.69 199 VAL A C 1
ATOM 1531 O O . VAL A 1 199 ? -12.065 -0.870 -5.294 1.00 91.69 199 VAL A O 1
ATOM 1534 N N . LEU A 1 200 ? -11.237 1.166 -4.824 1.00 90.81 200 LEU A N 1
ATOM 1535 C CA . LEU A 1 200 ? -11.107 1.671 -6.180 1.00 90.81 200 LEU A CA 1
ATOM 1536 C C . LEU A 1 200 ? -9.615 1.840 -6.433 1.00 90.81 200 LEU A C 1
ATOM 1538 O O . LEU A 1 200 ? -8.991 2.720 -5.845 1.00 90.81 200 LEU A O 1
ATOM 1542 N N . GLN A 1 201 ? -9.040 0.976 -7.262 1.00 86.88 201 GLN A N 1
ATOM 1543 C CA . GLN A 1 201 ? -7.609 0.983 -7.551 1.00 86.88 201 GLN A CA 1
ATOM 1544 C C . GLN A 1 201 ? -7.310 1.556 -8.931 1.00 86.88 201 GLN A C 1
ATOM 1546 O O . GLN A 1 201 ? -8.104 1.428 -9.864 1.00 86.88 201 GLN A O 1
ATOM 1551 N N . ASN A 1 202 ? -6.101 2.095 -9.066 1.00 83.88 202 ASN A N 1
ATOM 1552 C CA . ASN A 1 202 ? -5.452 2.410 -10.328 1.00 83.88 202 ASN A CA 1
ATOM 1553 C C . ASN A 1 202 ? -6.283 3.362 -11.199 1.00 83.88 202 ASN A C 1
ATOM 1555 O O . ASN A 1 202 ? -6.334 3.223 -12.425 1.00 83.88 202 ASN A O 1
ATOM 1559 N N . LYS A 1 203 ? -6.932 4.360 -10.582 1.00 83.62 203 LYS A N 1
ATOM 1560 C CA . LYS A 1 203 ? -7.603 5.417 -11.337 1.00 83.62 203 LYS A CA 1
ATOM 1561 C C . LYS A 1 203 ? -6.543 6.359 -11.904 1.00 83.62 203 LYS A C 1
ATOM 1563 O O . LYS A 1 203 ? -6.062 7.253 -11.212 1.00 83.62 203 LYS A O 1
ATOM 1568 N N . ILE A 1 204 ? -6.161 6.121 -13.158 1.00 79.81 204 ILE A N 1
ATOM 1569 C CA . ILE A 1 204 ? -5.172 6.929 -13.881 1.00 79.81 204 ILE A CA 1
ATOM 1570 C C . ILE A 1 204 ? -5.774 8.303 -14.184 1.00 79.81 204 ILE A C 1
ATOM 1572 O O . ILE A 1 204 ? -6.866 8.400 -14.746 1.00 79.81 204 ILE A O 1
ATOM 1576 N N . LEU A 1 205 ? -5.055 9.351 -13.791 1.00 69.06 205 LEU A N 1
ATOM 1577 C CA . LEU A 1 205 ? -5.467 10.748 -13.908 1.00 69.06 205 LEU A CA 1
ATOM 1578 C C . LEU A 1 205 ? -4.770 11.446 -15.076 1.00 69.06 205 LEU A C 1
ATOM 1580 O O . LEU A 1 205 ? -5.401 12.204 -15.804 1.00 69.06 205 LEU A O 1
ATOM 1584 N N . LEU A 1 206 ? -3.484 11.163 -15.280 1.00 67.88 206 LEU A N 1
ATOM 1585 C CA . LEU A 1 206 ? -2.683 11.739 -16.356 1.00 67.88 206 LEU A CA 1
ATOM 1586 C C . LEU A 1 206 ? -1.740 10.679 -16.910 1.00 67.88 206 LEU A C 1
ATOM 1588 O O . LEU A 1 206 ? -1.145 9.923 -16.142 1.00 67.88 206 LEU A O 1
ATOM 1592 N N . LYS A 1 207 ? -1.597 10.653 -18.235 1.00 70.56 207 LYS A N 1
ATOM 1593 C CA . LYS A 1 207 ? -0.596 9.863 -18.950 1.00 70.56 207 LYS A CA 1
ATOM 1594 C C . LYS A 1 207 ? 0.177 10.816 -19.849 1.00 70.56 207 LYS A C 1
ATOM 1596 O O . LYS A 1 207 ? -0.404 11.424 -20.743 1.00 70.56 207 LYS A O 1
ATOM 1601 N N . HIS A 1 208 ? 1.466 10.957 -19.592 1.00 72.69 208 HIS A N 1
ATOM 1602 C CA . HIS A 1 208 ? 2.375 11.679 -20.461 1.00 72.69 208 HIS A CA 1
ATOM 1603 C C . HIS A 1 208 ? 3.251 10.654 -21.173 1.00 72.69 208 HIS A C 1
ATOM 1605 O O . HIS A 1 208 ? 4.024 9.945 -20.530 1.00 72.69 208 HIS A O 1
ATOM 1611 N N . CYS A 1 209 ? 3.072 10.535 -22.485 1.00 65.12 209 CYS A N 1
ATOM 1612 C CA . CYS A 1 209 ? 3.974 9.784 -23.345 1.00 65.12 209 CYS A CA 1
ATOM 1613 C C . CYS A 1 209 ? 4.877 10.794 -24.034 1.00 65.12 209 CYS A C 1
ATOM 1615 O O . CYS A 1 209 ? 4.383 11.668 -24.744 1.00 65.12 209 CYS A O 1
ATOM 1617 N N . THR A 1 210 ? 6.175 10.665 -23.812 1.00 64.62 210 THR A N 1
ATOM 1618 C CA . THR A 1 210 ? 7.196 11.389 -24.560 1.00 64.62 210 THR A CA 1
ATOM 1619 C C . THR A 1 210 ? 7.679 10.468 -25.672 1.00 64.62 210 THR A C 1
ATOM 1621 O O . THR A 1 210 ? 8.454 9.555 -25.385 1.00 64.62 210 THR A O 1
ATOM 1624 N N . PRO A 1 211 ? 7.200 10.630 -26.920 1.00 52.47 211 PRO A N 1
ATOM 1625 C CA . PRO A 1 211 ? 7.895 10.050 -28.056 1.00 52.47 211 PRO A CA 1
ATOM 1626 C C . PRO A 1 211 ? 9.225 10.789 -28.225 1.00 52.47 211 PRO A C 1
ATOM 1628 O O . PRO A 1 211 ? 9.268 12.017 -28.096 1.00 52.47 211 PRO A O 1
ATOM 1631 N N . HIS A 1 212 ? 10.301 10.057 -28.499 1.00 47.28 212 HIS A N 1
ATOM 1632 C CA . HIS A 1 212 ? 11.510 10.695 -28.998 1.00 47.28 212 HIS A CA 1
ATOM 1633 C C . HIS A 1 212 ? 11.188 11.281 -30.382 1.00 47.28 212 HIS A C 1
ATOM 1635 O O . HIS A 1 212 ? 10.597 10.599 -31.219 1.00 47.28 212 HIS A O 1
ATOM 1641 N N . MET A 1 213 ? 11.479 12.570 -30.581 1.00 47.44 213 MET A N 1
ATOM 1642 C CA . MET A 1 213 ? 11.560 13.150 -31.922 1.00 47.44 213 MET A CA 1
ATOM 1643 C C . MET A 1 213 ? 12.930 12.782 -32.486 1.00 47.44 213 MET A C 1
ATOM 1645 O O . MET A 1 213 ? 13.928 12.930 -31.771 1.00 47.44 213 MET A O 1
ATOM 1649 N N . ASP A 1 214 ? 12.927 12.261 -33.711 1.00 40.75 214 ASP A N 1
ATOM 1650 C CA . ASP A 1 214 ? 14.117 12.060 -34.544 1.00 40.75 214 ASP A CA 1
ATOM 1651 C C . ASP A 1 214 ? 14.885 13.377 -34.765 1.00 40.75 214 ASP A C 1
ATOM 1653 O O . ASP A 1 214 ? 14.227 14.443 -34.884 1.00 40.75 214 ASP A O 1
#

Foldseek 3Di:
DVVVVVVVVVVVVVVVPDDDDPPPQVCVQLVDDDDPVCVVVVVPCQFVLQAQCCLSNFLQSLLVYPAKHKDKDWDADPQRKIKIKIKIKDWAQAQDPLGHRRKIKMKMKMKIFRAWDFDDDDDPPDDTDTFGAKIKMKIKIKIKDWNDFDQDPNFTKTKMKMKMWMWMWMQGRNQKIKIWIFMKIKIWIDTDPDIDIDMDPGHTDDIDIDHDDD

Radius of gyration: 20.91 Å; Cα contacts (8 Å, |Δi|>4): 513; chains: 1; bounding box: 58×38×59 Å

Secondary structure (DSSP, 8-state):
-HHHHHHHHHHHHHTT---------S-GGGGS---HHHHHTTT--TT---STTHHHH-GGGTTT--S-EEEEEEEE-TTS-EEEEEEEEEEE-S--TTS-S-EEEEEEEEEEE--EEEE--SSTTSPPEEEESEEEEEEEEEEEEEEEEEEETTEEEEEEEEEEEEEEEEEETTTEEEEEEEEEEEEEEEETTEEEEEEEEEEEEEEEEEPPP-

Sequence (214 aa):
MRRIFCVVFLLVTVRLCWAGSIGTSGGPILRQPIGARQIGMGEAFVAVADDVNTIYWNPAGLSFLVAPEVSAMYSKSIVDTTYGTFAFNYPIYKGGIFGQRRNAIGLGFVFLNGGDIDIIMGSPTSTPERLKAEQDYVFILGYSEMLSELKLFGKPGNLFMGLNAKLIRSTLAEDYSATAFAFDYGHFYQTGKISVGFVLQNKILLKHCTPHMD

Nearest PDB structures (foldseek):
  3qq2-assembly1_A-2  TM=4.430E-01  e=3.280E+00  Bordetella pertussis
  3csl-assembly1_A  TM=4.325E-01  e=5.697E+00  Serratia marcescens
  3ddr-assembly2_B  TM=4.031E-01  e=6.722E+00  Serratia marcescens